Protein AF-A0A4U6C5Q3-F1 (afdb_monomer_lite)

Secondary structure (DSSP, 8-state):
-EEEE-TT-BEEEEEPSPPPHHHHHHHHHHSSEEE---EEPPPEE-B-TTT-PBPEEE-B-TTT-PBPEEE-B-TTT-PBPEEE-B-TTT-PBPB-TTSSBPEEE-EEE-EEE-EE--S-EE----TTTEEEETTEEEEPPBP---SEEEEESSS---EEEES--SSEEEEETTEEEEE-TTEEEE--SS-EEEEEEE--TTSBPEEEEEEEEPPPPP---

Radius of gyration: 33.62 Å; chains: 1; bounding box: 66×59×99 Å

Structure (mmCIF, N/CA/C/O backbone):
data_AF-A0A4U6C5Q3-F1
#
_entry.id   AF-A0A4U6C5Q3-F1
#
loop_
_atom_site.group_PDB
_atom_site.id
_atom_site.type_symbol
_atom_site.label_atom_id
_atom_site.label_alt_id
_atom_site.label_comp_id
_atom_site.label_asym_id
_atom_site.label_entity_id
_atom_site.label_seq_id
_atom_site.pdbx_PDB_ins_code
_atom_site.Cartn_x
_atom_site.Cartn_y
_atom_site.Cartn_z
_atom_site.occupancy
_atom_site.B_iso_or_equiv
_atom_site.auth_seq_id
_atom_site.auth_comp_id
_atom_site.auth_asym_id
_atom_site.auth_atom_id
_atom_site.pdbx_PDB_model_num
ATOM 1 N N . MET A 1 1 ? 11.715 -8.817 -11.636 1.00 85.62 1 MET A N 1
ATOM 2 C CA . MET A 1 1 ? 11.595 -8.273 -10.265 1.00 85.62 1 MET A CA 1
ATOM 3 C C . MET A 1 1 ? 11.195 -9.356 -9.279 1.00 85.62 1 MET A C 1
ATOM 5 O O . MET A 1 1 ? 10.494 -10.291 -9.657 1.00 85.62 1 MET A O 1
ATOM 9 N N . ILE A 1 2 ? 11.628 -9.221 -8.023 1.00 90.50 2 ILE A N 1
ATOM 10 C CA . ILE A 1 2 ? 11.489 -10.246 -6.979 1.00 90.50 2 ILE A CA 1
ATOM 11 C C . ILE A 1 2 ? 10.812 -9.644 -5.747 1.00 90.50 2 ILE A C 1
ATOM 13 O O . ILE A 1 2 ? 11.227 -8.583 -5.277 1.00 90.50 2 ILE A O 1
ATOM 17 N N . VAL A 1 3 ? 9.802 -10.331 -5.214 1.00 92.06 3 VAL A N 1
ATOM 18 C CA . VAL A 1 3 ? 9.123 -9.970 -3.960 1.00 92.06 3 VAL A CA 1
ATOM 19 C C . VAL A 1 3 ? 9.484 -11.001 -2.894 1.00 92.06 3 VAL A C 1
ATOM 21 O O . VAL A 1 3 ? 9.129 -12.169 -3.029 1.00 92.06 3 VAL A O 1
ATOM 24 N N . GLU A 1 4 ? 10.199 -10.580 -1.851 1.00 94.06 4 GLU A N 1
ATOM 25 C CA . GLU A 1 4 ? 10.505 -11.389 -0.663 1.00 94.06 4 GLU A CA 1
ATOM 26 C C . GLU A 1 4 ? 9.440 -11.156 0.410 1.00 94.06 4 GLU A C 1
ATOM 28 O O . GLU A 1 4 ? 9.067 -10.013 0.692 1.00 94.06 4 GLU A O 1
ATOM 33 N N . HIS A 1 5 ? 8.968 -12.234 1.031 1.00 94.50 5 HIS A N 1
ATOM 34 C CA . HIS A 1 5 ? 7.936 -12.181 2.060 1.00 94.50 5 HIS A CA 1
ATOM 35 C C . HIS A 1 5 ? 8.211 -13.155 3.208 1.00 94.50 5 HIS A C 1
ATOM 37 O O . HIS A 1 5 ? 8.975 -14.102 3.059 1.00 94.50 5 HIS A O 1
ATOM 43 N N . ASP A 1 6 ? 7.593 -12.947 4.366 1.00 94.88 6 ASP A N 1
ATOM 44 C CA . ASP A 1 6 ? 7.659 -13.908 5.468 1.00 94.88 6 ASP A CA 1
ATOM 45 C C . ASP A 1 6 ? 6.620 -15.040 5.337 1.00 94.88 6 ASP A C 1
ATOM 47 O O . ASP A 1 6 ? 5.912 -15.166 4.332 1.00 94.88 6 ASP A O 1
ATOM 51 N N . ALA A 1 7 ? 6.552 -15.900 6.356 1.00 93.88 7 ALA A N 1
ATOM 52 C CA . ALA A 1 7 ? 5.627 -17.031 6.396 1.00 93.88 7 ALA A CA 1
ATOM 53 C C . ALA A 1 7 ? 4.145 -16.614 6.474 1.00 93.88 7 ALA A C 1
ATOM 55 O O . ALA A 1 7 ? 3.290 -17.387 6.050 1.00 93.88 7 ALA A O 1
ATOM 56 N N . ASP A 1 8 ? 3.854 -15.406 6.965 1.00 93.25 8 ASP A N 1
ATOM 57 C CA . ASP A 1 8 ? 2.503 -14.848 7.079 1.00 93.25 8 ASP A CA 1
ATOM 58 C C . ASP A 1 8 ? 2.120 -14.010 5.843 1.00 93.25 8 ASP A C 1
ATOM 60 O O . ASP A 1 8 ? 1.052 -13.392 5.797 1.00 93.25 8 ASP A O 1
ATOM 64 N N . GLY A 1 9 ? 3.000 -13.960 4.837 1.00 93.75 9 GLY A N 1
ATOM 65 C CA . GLY A 1 9 ? 2.813 -13.203 3.605 1.00 93.75 9 GLY A CA 1
ATOM 66 C C . GLY A 1 9 ? 3.157 -11.716 3.721 1.00 93.75 9 GLY A C 1
ATOM 67 O O . GLY A 1 9 ? 2.867 -10.966 2.789 1.00 93.75 9 GLY A O 1
ATOM 68 N N . ARG A 1 10 ? 3.773 -11.245 4.816 1.00 95.12 10 ARG A N 1
ATOM 69 C CA . ARG A 1 10 ? 4.240 -9.850 4.915 1.00 95.12 10 ARG A CA 1
ATOM 70 C C . ARG A 1 10 ? 5.369 -9.632 3.936 1.00 95.12 10 ARG A C 1
ATOM 72 O O . ARG A 1 10 ? 6.358 -10.358 3.965 1.00 95.12 10 ARG A O 1
ATOM 79 N N . ILE A 1 11 ? 5.243 -8.610 3.102 1.00 94.94 11 ILE A N 1
ATOM 80 C CA . ILE A 1 11 ? 6.292 -8.259 2.152 1.00 94.94 11 ILE A CA 1
ATOM 81 C C . ILE A 1 11 ? 7.432 -7.598 2.926 1.00 94.94 11 ILE A C 1
ATOM 83 O O . ILE A 1 11 ? 7.240 -6.587 3.599 1.00 94.94 11 ILE A O 1
ATOM 87 N N . LEU A 1 12 ? 8.620 -8.187 2.835 1.00 92.88 12 LEU A N 1
ATOM 88 C CA . LEU A 1 12 ? 9.816 -7.713 3.527 1.00 92.88 12 LEU A CA 1
ATOM 89 C C . LEU A 1 12 ? 10.646 -6.803 2.626 1.00 92.88 12 LEU A C 1
ATOM 91 O O . LEU A 1 12 ? 11.188 -5.796 3.079 1.00 92.88 12 LEU A O 1
ATOM 95 N N . HIS A 1 13 ? 10.762 -7.172 1.350 1.00 89.94 13 HIS A N 1
ATOM 96 C CA . HIS A 1 13 ? 11.626 -6.488 0.402 1.00 89.94 13 HIS A CA 1
ATOM 97 C C . HIS A 1 13 ? 11.136 -6.694 -1.036 1.00 89.94 13 HIS A C 1
ATOM 99 O O . HIS A 1 13 ? 10.676 -7.775 -1.402 1.00 89.94 13 HIS A O 1
ATOM 105 N N . VAL A 1 14 ? 11.263 -5.650 -1.858 1.00 89.50 14 VAL A N 1
ATOM 106 C CA . VAL A 1 14 ? 11.003 -5.688 -3.301 1.00 89.50 14 VAL A CA 1
ATOM 107 C C . VAL A 1 14 ? 12.282 -5.300 -4.029 1.00 89.50 14 VAL A C 1
ATOM 109 O O . VAL A 1 14 ? 12.836 -4.227 -3.792 1.00 89.50 14 VAL A O 1
ATOM 112 N N . ILE A 1 15 ? 12.740 -6.170 -4.925 1.00 87.69 15 ILE A N 1
ATOM 113 C CA . ILE A 1 15 ? 13.931 -5.950 -5.745 1.00 87.69 15 ILE A CA 1
ATOM 114 C C . ILE A 1 15 ? 13.474 -5.578 -7.154 1.00 87.69 15 ILE A C 1
ATOM 116 O O . ILE A 1 15 ? 13.073 -6.450 -7.932 1.00 87.69 15 ILE A O 1
ATOM 120 N N . ASN A 1 16 ? 13.519 -4.278 -7.451 1.00 81.75 16 ASN A N 1
ATOM 121 C CA . ASN A 1 16 ? 13.126 -3.720 -8.745 1.00 81.75 16 ASN A CA 1
ATOM 122 C C . ASN A 1 16 ? 14.101 -4.118 -9.858 1.00 81.75 16 ASN A C 1
ATOM 124 O O . ASN A 1 16 ? 15.277 -4.384 -9.605 1.00 81.75 16 ASN A O 1
ATOM 128 N N . ASP A 1 17 ? 13.598 -4.139 -11.089 1.00 77.56 17 ASP A N 1
ATOM 129 C CA . ASP A 1 17 ? 14.410 -4.433 -12.264 1.00 77.56 17 ASP A CA 1
ATOM 130 C C . ASP A 1 17 ? 15.274 -3.224 -12.689 1.00 77.56 17 ASP A C 1
ATOM 132 O O . ASP A 1 17 ? 14.916 -2.075 -12.414 1.00 77.56 17 ASP A O 1
ATOM 136 N N . PRO A 1 18 ? 16.411 -3.465 -13.375 1.00 79.62 18 PRO A N 1
ATOM 137 C CA . PRO A 1 18 ? 16.941 -4.778 -13.759 1.00 79.62 18 PRO A CA 1
ATOM 138 C C . PRO A 1 18 ? 17.643 -5.508 -12.602 1.00 79.62 18 PRO A C 1
ATOM 140 O O . PRO A 1 18 ? 18.540 -4.965 -11.957 1.00 79.62 18 PRO A O 1
ATOM 143 N N . VAL A 1 19 ? 17.292 -6.781 -12.389 1.00 81.62 19 VAL A N 1
ATOM 144 C CA . VAL A 1 19 ? 17.998 -7.673 -11.452 1.00 81.62 19 VAL A CA 1
ATOM 145 C C . VAL A 1 19 ? 18.970 -8.574 -12.215 1.00 81.62 19 VAL A C 1
ATOM 147 O O . VAL A 1 19 ? 18.570 -9.285 -13.137 1.00 81.62 19 VAL A O 1
ATOM 150 N N . ALA A 1 20 ? 20.248 -8.568 -11.819 1.00 87.75 20 ALA A N 1
ATOM 151 C CA . ALA A 1 20 ? 21.256 -9.478 -12.369 1.00 87.75 20 ALA A CA 1
ATOM 152 C C . ALA A 1 20 ? 20.847 -10.949 -12.169 1.00 87.75 20 ALA A C 1
ATOM 154 O O . ALA A 1 20 ? 20.304 -11.310 -11.123 1.00 87.75 20 ALA A O 1
ATOM 155 N N . GLU A 1 21 ? 21.119 -11.800 -13.159 1.00 90.81 21 GLU A N 1
ATOM 156 C CA . GLU A 1 21 ? 20.669 -13.198 -13.177 1.00 90.81 21 GLU A CA 1
ATOM 157 C C . GLU A 1 21 ? 21.167 -13.992 -11.964 1.00 90.81 21 GLU A C 1
ATOM 159 O O . GLU A 1 21 ? 20.381 -14.685 -11.324 1.00 90.81 21 GLU A O 1
ATOM 164 N N . GLU A 1 22 ? 22.421 -13.805 -11.557 1.00 91.81 22 GLU A N 1
ATOM 165 C CA . GLU A 1 22 ? 22.997 -14.496 -10.402 1.00 91.81 22 GLU A CA 1
ATOM 166 C C . GLU A 1 22 ? 22.325 -14.078 -9.086 1.00 91.81 22 GLU A C 1
ATOM 168 O O . GLU A 1 22 ? 22.146 -14.891 -8.177 1.00 91.81 22 GLU A O 1
ATOM 173 N N . VAL A 1 23 ? 21.924 -12.806 -8.978 1.00 87.88 23 VAL A N 1
ATOM 174 C CA . VAL A 1 23 ? 21.161 -12.302 -7.827 1.00 87.88 23 VAL A CA 1
ATOM 175 C C . VAL A 1 23 ? 19.765 -12.915 -7.838 1.00 87.88 23 VAL A C 1
ATOM 177 O O . VAL A 1 23 ? 19.297 -13.393 -6.806 1.00 87.88 23 VAL A O 1
ATOM 180 N N . ARG A 1 24 ? 19.120 -12.953 -9.005 1.00 89.75 24 ARG A N 1
ATOM 181 C CA . ARG A 1 24 ? 17.787 -13.532 -9.182 1.00 89.75 24 ARG A CA 1
ATOM 182 C C . ARG A 1 24 ? 17.745 -14.999 -8.764 1.00 89.75 24 ARG A C 1
ATOM 184 O O . ARG A 1 24 ? 16.929 -15.368 -7.922 1.00 89.75 24 ARG A O 1
ATOM 191 N N . GL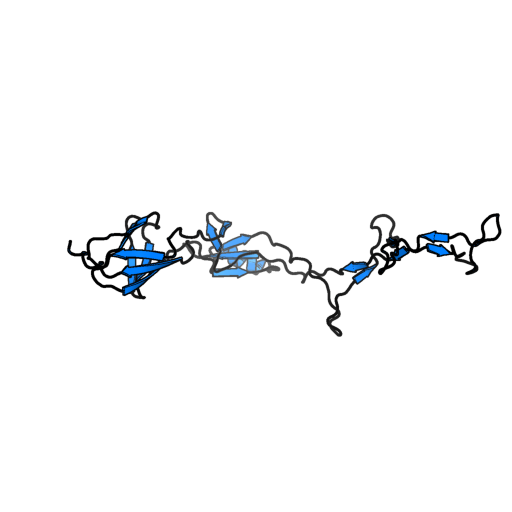U A 1 25 ? 18.668 -15.807 -9.276 1.00 91.94 25 GLU A N 1
ATOM 192 C CA . GLU A 1 25 ? 18.794 -17.222 -8.919 1.00 91.94 25 GLU A CA 1
ATOM 193 C C . GLU A 1 25 ? 19.077 -17.420 -7.426 1.00 91.94 25 GLU A C 1
ATOM 195 O O . GLU A 1 25 ? 18.474 -18.286 -6.789 1.00 91.94 25 GLU A O 1
ATOM 200 N N . PHE A 1 26 ? 19.954 -16.595 -6.843 1.00 92.44 26 PHE A N 1
ATOM 201 C CA . PHE A 1 26 ? 20.260 -16.665 -5.418 1.00 92.44 26 PHE A CA 1
ATOM 202 C C . PHE A 1 26 ? 19.017 -16.441 -4.551 1.00 92.44 26 PHE A C 1
ATOM 204 O O . PHE A 1 26 ? 18.782 -17.221 -3.626 1.00 92.44 26 PHE A O 1
ATOM 211 N N . TYR A 1 27 ? 18.217 -15.409 -4.832 1.00 92.06 27 TYR A N 1
ATOM 212 C CA . TYR A 1 27 ? 17.010 -15.132 -4.051 1.00 92.06 27 TYR A CA 1
ATOM 213 C C . TYR A 1 27 ? 15.994 -16.269 -4.187 1.00 92.06 27 TYR A C 1
ATOM 215 O O . TYR A 1 27 ? 15.595 -16.836 -3.169 1.00 92.06 27 TYR A O 1
ATOM 223 N N . LEU A 1 28 ? 15.663 -16.672 -5.416 1.00 90.88 28 LEU A N 1
ATOM 224 C CA . LEU A 1 28 ? 14.660 -17.714 -5.674 1.00 90.88 28 LEU A CA 1
ATOM 225 C C . LEU A 1 28 ? 15.027 -19.074 -5.066 1.00 90.88 28 LEU A C 1
ATOM 227 O O . LEU A 1 28 ? 14.145 -19.834 -4.675 1.00 90.88 28 LEU A O 1
ATOM 231 N N . ALA A 1 29 ? 16.320 -19.390 -4.961 1.00 92.56 29 ALA A N 1
ATOM 232 C CA . ALA A 1 29 ? 16.776 -20.650 -4.381 1.00 92.56 29 ALA A CA 1
ATOM 233 C C . ALA A 1 29 ? 16.861 -20.639 -2.844 1.00 92.56 29 ALA A C 1
ATOM 235 O O . ALA A 1 29 ? 16.838 -21.708 -2.232 1.00 92.56 29 ALA A O 1
ATOM 236 N N . ASN A 1 30 ? 17.007 -19.469 -2.211 1.00 92.19 30 ASN A N 1
ATOM 237 C CA . ASN A 1 30 ? 17.380 -19.377 -0.791 1.00 92.19 30 ASN A CA 1
ATOM 238 C C . ASN A 1 30 ? 16.391 -18.598 0.082 1.00 92.19 30 ASN A C 1
ATOM 240 O O . ASN A 1 30 ? 16.550 -18.585 1.305 1.00 92.19 30 ASN A O 1
ATOM 244 N N . ARG A 1 31 ? 15.402 -17.922 -0.508 1.00 90.81 31 ARG A N 1
ATOM 245 C CA . ARG A 1 31 ? 14.453 -17.064 0.207 1.00 90.81 31 ARG A CA 1
ATOM 246 C C . ARG A 1 31 ? 13.009 -17.383 -0.193 1.00 90.81 31 ARG A C 1
ATOM 248 O O . ARG A 1 31 ? 12.773 -17.745 -1.344 1.00 90.81 31 ARG A O 1
ATOM 255 N N . PRO A 1 32 ? 12.040 -17.209 0.722 1.00 90.44 32 PRO A N 1
ATOM 256 C CA . PRO A 1 32 ? 10.618 -17.162 0.383 1.00 90.44 32 PRO A CA 1
ATOM 257 C C . PRO A 1 32 ? 10.333 -15.927 -0.483 1.00 90.44 32 PRO A C 1
ATOM 259 O O . PRO A 1 32 ? 10.059 -14.831 0.007 1.00 90.44 32 PRO A O 1
ATOM 262 N N . CYS A 1 33 ? 10.492 -16.090 -1.790 1.00 92.75 33 CYS A N 1
ATOM 263 C CA . CYS A 1 33 ? 10.266 -15.038 -2.763 1.00 92.75 33 CYS A CA 1
ATOM 264 C C . CYS A 1 33 ? 9.736 -15.607 -4.078 1.00 92.75 33 CYS A C 1
ATOM 266 O O . CYS A 1 33 ? 9.882 -16.797 -4.364 1.00 92.75 33 CYS A O 1
ATOM 268 N N . PHE A 1 34 ? 9.118 -14.747 -4.878 1.00 90.00 34 PHE A N 1
ATOM 269 C CA . PHE A 1 34 ? 8.612 -15.097 -6.200 1.00 90.00 34 PHE A CA 1
ATOM 270 C C . PHE A 1 34 ? 8.801 -13.940 -7.179 1.00 90.00 34 PHE A C 1
ATOM 272 O O . PHE A 1 34 ? 9.031 -12.790 -6.786 1.00 90.00 34 PHE A O 1
ATOM 279 N N . GLU A 1 35 ? 8.732 -14.264 -8.468 1.00 89.81 35 GLU A N 1
ATOM 280 C CA . GLU A 1 35 ? 8.842 -13.278 -9.534 1.00 89.81 35 GLU A CA 1
ATOM 281 C C . GLU A 1 35 ? 7.494 -12.619 -9.818 1.00 89.81 35 GLU A C 1
ATOM 283 O O . GLU A 1 35 ? 6.463 -13.282 -9.945 1.00 89.81 35 GLU A O 1
ATOM 288 N N . VAL A 1 36 ? 7.530 -11.299 -9.974 1.00 85.50 36 VAL A N 1
ATOM 289 C CA . VAL A 1 36 ? 6.389 -10.497 -10.418 1.00 85.50 36 VAL A CA 1
ATOM 290 C C . VAL A 1 36 ? 6.761 -9.825 -11.729 1.00 85.50 36 VAL A C 1
ATOM 292 O O . VAL A 1 36 ? 7.888 -9.346 -11.892 1.00 85.50 36 VAL A O 1
ATOM 295 N N . ALA A 1 37 ? 5.809 -9.792 -12.662 1.00 81.81 37 ALA A N 1
ATOM 296 C CA . ALA A 1 37 ? 5.999 -9.123 -13.937 1.00 81.81 37 ALA A CA 1
ATOM 297 C C . ALA A 1 37 ? 6.284 -7.620 -13.717 1.00 81.81 37 ALA A C 1
ATOM 299 O O . ALA A 1 37 ? 5.535 -6.962 -12.985 1.00 81.81 37 ALA A O 1
ATOM 300 N N . PRO A 1 38 ? 7.345 -7.069 -14.330 1.00 76.94 38 PRO A N 1
ATOM 301 C CA . PRO A 1 38 ? 7.605 -5.637 -14.306 1.00 76.94 38 PRO A CA 1
ATOM 302 C C . PRO A 1 38 ? 6.434 -4.841 -14.897 1.00 76.94 38 PRO A C 1
ATOM 304 O O . PRO A 1 38 ? 5.846 -5.243 -15.900 1.00 76.94 38 PRO A O 1
ATOM 307 N N . THR A 1 39 ? 6.098 -3.704 -14.283 1.00 76.12 39 THR A N 1
ATOM 308 C CA . THR A 1 39 ? 5.215 -2.698 -14.887 1.00 76.12 39 THR A CA 1
ATOM 309 C C . THR A 1 39 ? 6.067 -1.506 -15.322 1.00 76.12 39 THR A C 1
ATOM 311 O O . THR A 1 39 ? 6.792 -0.967 -14.478 1.00 76.12 39 THR A O 1
ATOM 314 N N . PRO A 1 40 ? 5.984 -1.073 -16.593 1.00 72.69 40 PRO A N 1
ATOM 315 C CA . PRO A 1 40 ? 6.717 0.096 -17.048 1.00 72.69 40 PRO A CA 1
ATOM 316 C C . PRO A 1 40 ? 6.239 1.335 -16.310 1.00 72.69 40 PRO A C 1
ATOM 318 O O . PRO A 1 40 ? 5.050 1.471 -15.993 1.00 72.69 40 PRO A O 1
ATOM 321 N N . TRP A 1 41 ? 7.171 2.246 -16.036 1.00 75.00 41 TRP A N 1
ATOM 322 C CA . TRP A 1 41 ? 6.796 3.537 -15.481 1.00 75.00 41 TRP A CA 1
ATOM 323 C C . TRP A 1 41 ? 5.787 4.243 -16.375 1.00 75.00 41 TRP A C 1
ATOM 325 O O . TRP A 1 41 ? 5.897 4.159 -17.604 1.00 75.00 41 TRP A O 1
ATOM 335 N N . PRO A 1 42 ? 4.807 4.945 -15.774 1.00 75.62 42 PRO A N 1
ATOM 336 C CA . PRO A 1 42 ? 3.977 5.833 -16.555 1.00 75.62 42 PRO A CA 1
ATOM 337 C C . PRO A 1 42 ? 4.895 6.812 -17.278 1.00 75.62 42 PRO A C 1
ATOM 339 O O . PRO A 1 42 ? 5.884 7.291 -16.721 1.00 75.62 42 PRO A O 1
ATOM 342 N N . LEU A 1 43 ? 4.570 7.073 -18.537 1.00 83.38 43 LEU A N 1
ATOM 343 C CA . LEU A 1 43 ? 5.231 8.135 -19.259 1.00 83.38 43 LEU A CA 1
ATOM 344 C C . LEU A 1 43 ? 4.911 9.462 -18.564 1.00 83.38 43 LEU A C 1
ATOM 346 O O . LEU A 1 43 ? 3.743 9.757 -18.299 1.00 83.38 43 LEU A O 1
ATOM 350 N N . GLU A 1 44 ? 5.936 10.259 -18.301 1.00 87.19 44 GLU A N 1
ATOM 351 C CA . GLU A 1 44 ? 5.807 11.613 -17.774 1.00 87.19 44 GLU A CA 1
ATOM 352 C C . GLU A 1 44 ? 6.142 12.619 -18.874 1.00 87.19 44 GLU A C 1
ATOM 354 O O . GLU A 1 44 ? 6.934 12.328 -19.775 1.00 87.19 44 GLU A O 1
ATOM 359 N N . GLN A 1 45 ? 5.500 13.788 -18.828 1.00 90.75 45 GLN A N 1
ATOM 360 C CA . GLN A 1 45 ? 5.831 14.864 -19.752 1.00 90.75 45 GLN A CA 1
ATOM 361 C C . GLN A 1 45 ? 7.246 15.353 -19.447 1.00 90.75 45 GLN A C 1
ATOM 363 O O . GLN A 1 45 ? 7.550 15.714 -18.310 1.00 90.75 45 GLN A O 1
ATOM 368 N N . ASP A 1 46 ? 8.084 15.368 -20.474 1.00 91.88 46 ASP A N 1
ATOM 369 C CA . ASP A 1 46 ? 9.444 15.865 -20.374 1.00 91.88 46 ASP A CA 1
ATOM 370 C C . ASP A 1 46 ? 9.448 17.378 -20.137 1.00 91.88 46 ASP A C 1
ATOM 372 O O . ASP A 1 46 ? 8.552 18.110 -20.577 1.00 91.88 46 ASP A O 1
ATOM 376 N N . ILE A 1 47 ? 10.467 17.849 -19.430 1.00 93.12 47 ILE A N 1
ATOM 377 C CA . ILE A 1 47 ? 10.628 19.250 -19.055 1.00 93.12 47 ILE A CA 1
ATOM 378 C C . ILE A 1 47 ? 12.017 19.738 -19.445 1.00 93.12 47 ILE A C 1
ATOM 380 O O . ILE A 1 47 ? 13.017 19.037 -19.303 1.00 93.12 47 ILE A O 1
ATOM 384 N N . ASP A 1 48 ? 12.106 20.989 -19.882 1.00 90.81 48 ASP A N 1
ATOM 385 C CA . ASP A 1 48 ? 13.395 21.644 -20.046 1.00 90.81 48 ASP A CA 1
ATOM 386 C C . ASP A 1 48 ? 14.017 21.844 -18.656 1.00 90.81 48 ASP A C 1
ATOM 388 O O . ASP A 1 48 ? 13.538 22.632 -17.841 1.00 90.81 48 ASP A O 1
ATOM 392 N N . HIS A 1 49 ? 15.108 21.136 -18.363 1.00 84.81 49 HIS A N 1
ATOM 393 C CA . HIS A 1 49 ? 15.773 21.204 -17.060 1.00 84.81 49 HIS A CA 1
ATOM 394 C C . HIS A 1 49 ? 16.353 22.586 -16.710 1.00 84.81 49 HIS A C 1
ATOM 396 O O . HIS A 1 49 ? 16.658 22.833 -15.542 1.00 84.81 49 HIS A O 1
ATOM 402 N N . ALA A 1 50 ? 16.541 23.479 -17.685 1.00 90.69 50 ALA A N 1
ATOM 403 C CA . ALA A 1 50 ? 17.023 24.834 -17.451 1.00 90.69 50 ALA A CA 1
ATOM 404 C C . ALA A 1 50 ? 15.888 25.810 -17.104 1.00 90.69 50 ALA A C 1
ATOM 406 O O . ALA A 1 50 ? 16.099 26.708 -16.286 1.00 90.69 50 ALA A O 1
ATOM 407 N N . THR A 1 51 ? 14.707 25.656 -17.710 1.00 93.31 51 THR A N 1
ATOM 408 C CA . THR A 1 51 ? 13.581 26.598 -17.550 1.00 93.31 51 THR A CA 1
ATOM 409 C C . THR A 1 51 ? 12.445 26.055 -16.680 1.00 93.31 51 THR A C 1
ATOM 411 O O . THR A 1 51 ? 11.701 26.837 -16.092 1.00 93.31 51 THR A O 1
ATOM 414 N N . GLY A 1 52 ? 12.334 24.732 -16.549 1.00 90.94 52 GLY A N 1
ATOM 415 C CA . GLY A 1 52 ? 11.231 24.033 -15.890 1.00 90.94 52 GLY A CA 1
ATOM 416 C C . GLY A 1 52 ? 9.943 23.986 -16.716 1.00 90.94 52 GLY A C 1
ATOM 417 O O . GLY A 1 52 ? 8.908 23.578 -16.190 1.00 90.94 52 GLY A O 1
ATOM 418 N N . GLU A 1 53 ? 9.978 24.424 -17.976 1.00 93.38 53 GLU A N 1
ATOM 419 C CA . GLU A 1 53 ? 8.809 24.426 -18.855 1.00 93.38 53 GLU A CA 1
ATOM 420 C C . GLU A 1 53 ? 8.615 23.062 -19.538 1.00 93.38 53 GLU A C 1
ATOM 422 O O . GLU A 1 53 ? 9.600 22.372 -19.817 1.00 93.38 53 GLU A O 1
ATOM 427 N N . PRO A 1 54 ? 7.367 22.653 -19.829 1.00 92.62 54 PRO A N 1
ATOM 428 C CA . PRO A 1 54 ? 7.116 21.386 -20.498 1.00 92.62 54 PRO A CA 1
ATOM 429 C C . PRO A 1 54 ? 7.600 21.393 -21.949 1.00 92.62 54 PRO A C 1
ATOM 431 O O . PRO A 1 54 ? 7.423 22.376 -22.672 1.00 92.62 54 PRO A O 1
ATOM 434 N N . LEU A 1 55 ? 8.149 20.266 -22.392 1.00 92.81 55 LEU A N 1
ATOM 435 C CA . LEU A 1 55 ? 8.581 20.071 -23.768 1.00 92.81 55 LEU A CA 1
ATOM 436 C C . LEU A 1 55 ? 7.447 19.522 -24.635 1.00 92.81 55 LEU A C 1
ATOM 438 O O . LEU A 1 55 ? 6.647 18.670 -24.230 1.00 92.81 55 LEU A O 1
ATOM 442 N N . PHE A 1 56 ? 7.408 20.026 -25.865 1.00 93.56 56 PHE A N 1
ATOM 443 C CA . PHE A 1 56 ? 6.492 19.597 -26.909 1.00 93.56 56 PHE A CA 1
ATOM 444 C C . PHE A 1 56 ? 7.252 19.441 -28.221 1.00 93.56 56 PHE A C 1
ATOM 446 O O . PHE A 1 56 ? 8.161 20.219 -28.516 1.00 93.56 56 PHE A O 1
ATOM 453 N N . GLU A 1 57 ? 6.827 18.487 -29.036 1.00 93.19 57 GLU A N 1
ATOM 454 C CA . GLU A 1 57 ? 7.322 18.302 -30.396 1.00 93.19 57 GLU A CA 1
ATOM 455 C C . GLU A 1 57 ? 6.185 18.396 -31.412 1.00 93.19 57 GLU A C 1
ATOM 457 O O . GLU A 1 57 ? 5.006 18.278 -31.069 1.00 93.19 57 GLU A O 1
ATOM 462 N N . GLN A 1 58 ? 6.538 18.662 -32.670 1.00 94.31 58 GLN A N 1
ATOM 463 C CA . GLN A 1 58 ? 5.556 18.661 -33.748 1.00 94.31 58 GLN A CA 1
ATOM 464 C C . GLN A 1 58 ? 5.053 17.240 -33.955 1.00 94.31 58 GLN A C 1
ATOM 466 O O . GLN A 1 58 ? 5.837 16.307 -34.116 1.00 94.31 58 GLN A O 1
ATOM 471 N N . ALA A 1 59 ? 3.739 17.090 -33.965 1.00 92.31 59 ALA A N 1
ATOM 472 C CA . ALA A 1 59 ? 3.110 15.821 -34.232 1.00 92.31 59 ALA A CA 1
ATOM 473 C C . ALA A 1 59 ? 3.289 15.477 -35.714 1.00 92.31 59 ALA A C 1
ATOM 475 O O . ALA A 1 59 ? 3.049 16.310 -36.591 1.00 92.31 59 ALA A O 1
ATOM 476 N N . VAL A 1 60 ? 3.706 14.247 -35.983 1.00 93.25 60 VAL A N 1
ATOM 477 C CA . VAL A 1 60 ? 3.972 13.741 -37.329 1.00 93.25 60 VAL A CA 1
ATOM 478 C C . VAL A 1 60 ? 3.085 12.526 -37.569 1.00 93.25 60 VAL A C 1
ATOM 480 O O . VAL A 1 60 ? 2.909 11.700 -36.672 1.00 93.25 60 VAL A O 1
ATOM 483 N N . ASP A 1 61 ? 2.512 12.427 -38.765 1.00 91.19 61 ASP A N 1
ATOM 484 C CA . ASP A 1 61 ? 1.760 11.251 -39.185 1.00 91.19 61 ASP A CA 1
ATOM 485 C C . ASP A 1 61 ? 2.699 10.027 -39.219 1.00 91.19 61 ASP A C 1
ATOM 487 O O . ASP A 1 61 ? 3.745 10.064 -39.879 1.00 91.19 61 ASP A O 1
ATOM 491 N N . PRO A 1 62 ? 2.369 8.938 -38.506 1.00 85.50 62 PRO A N 1
ATOM 492 C CA . PRO A 1 62 ? 3.266 7.796 -38.371 1.00 85.50 62 PRO A CA 1
ATOM 493 C C . PRO A 1 62 ? 3.436 6.983 -39.664 1.00 85.50 62 PRO A C 1
ATOM 495 O O . PRO A 1 62 ? 4.400 6.227 -39.773 1.00 85.50 62 PRO A O 1
ATOM 498 N N . GLU A 1 63 ? 2.519 7.094 -40.626 1.00 91.94 63 GLU A N 1
ATOM 499 C CA . GLU A 1 63 ? 2.574 6.373 -41.899 1.00 91.94 63 GLU A CA 1
ATOM 500 C C . GLU A 1 63 ? 3.322 7.172 -42.971 1.00 91.94 63 GLU A C 1
ATOM 502 O O . GLU A 1 63 ? 4.106 6.595 -43.730 1.00 91.94 63 GLU A O 1
ATOM 507 N N . THR A 1 64 ? 3.094 8.487 -43.044 1.00 93.94 64 THR A N 1
ATOM 508 C CA . THR A 1 64 ? 3.651 9.339 -44.110 1.00 93.94 64 THR A CA 1
ATOM 509 C C . THR A 1 64 ? 4.898 10.115 -43.693 1.00 93.94 64 THR A C 1
ATOM 511 O O . THR A 1 64 ? 5.707 10.468 -44.552 1.00 93.94 64 THR A O 1
ATOM 514 N N . GLY A 1 65 ? 5.089 10.367 -42.396 1.00 89.81 65 GLY A N 1
ATOM 515 C CA . GLY A 1 65 ? 6.158 11.230 -41.895 1.00 89.81 65 GLY A CA 1
ATOM 516 C C . GLY A 1 65 ? 5.892 12.728 -42.090 1.00 89.81 65 GLY A C 1
ATOM 517 O O . GLY A 1 65 ? 6.803 13.534 -41.898 1.00 89.81 65 GLY A O 1
ATOM 518 N N . GLU A 1 66 ? 4.674 13.118 -42.476 1.00 92.12 66 GLU A N 1
ATOM 519 C CA . GLU A 1 66 ? 4.292 14.520 -42.664 1.00 92.12 66 GLU A CA 1
ATOM 520 C C . GLU A 1 66 ? 3.835 15.167 -41.351 1.00 92.12 66 GLU A C 1
ATOM 522 O O . GLU A 1 66 ? 3.196 14.533 -40.511 1.00 92.12 66 GLU A O 1
ATOM 527 N N . VAL A 1 67 ? 4.149 16.452 -41.166 1.00 91.69 67 VAL A N 1
ATOM 528 C CA . VAL A 1 67 ? 3.705 17.218 -39.993 1.00 91.69 67 VAL A CA 1
ATOM 529 C C . VAL A 1 67 ? 2.184 17.336 -40.007 1.00 91.69 67 VAL A C 1
ATOM 531 O O . VAL A 1 67 ? 1.583 17.693 -41.019 1.00 91.69 67 VAL A O 1
ATOM 534 N N . MET A 1 68 ? 1.560 17.066 -38.865 1.00 93.75 68 MET A N 1
ATOM 535 C CA . MET A 1 68 ? 0.126 17.234 -38.686 1.00 93.75 68 MET A CA 1
ATOM 536 C C . MET A 1 68 ? -0.197 18.684 -38.344 1.00 93.75 68 MET A C 1
ATOM 538 O O . MET A 1 68 ? 0.488 19.327 -37.544 1.00 93.75 68 MET A O 1
ATOM 542 N N . PHE A 1 69 ? -1.287 19.184 -38.916 1.00 92.38 69 PHE A N 1
ATOM 543 C CA . PHE A 1 69 ? -1.749 20.547 -38.702 1.00 92.38 69 PHE A CA 1
ATOM 544 C C . PHE A 1 69 ? -3.205 20.577 -38.245 1.00 92.38 69 PHE A C 1
ATOM 546 O O . PHE A 1 69 ? -4.016 19.741 -38.642 1.00 92.38 69 PHE A O 1
ATOM 553 N N . GLU A 1 70 ? -3.546 21.582 -37.446 1.00 92.31 70 GLU A N 1
ATOM 554 C CA . GLU A 1 70 ? -4.918 21.881 -37.044 1.00 92.31 70 GLU A CA 1
ATOM 555 C C . GLU A 1 70 ? -5.345 23.276 -37.519 1.00 92.31 70 GLU A C 1
ATOM 557 O O . GLU A 1 70 ? -4.490 24.154 -37.679 1.00 92.31 70 GLU A O 1
ATOM 562 N N . PRO A 1 71 ? -6.652 23.516 -37.732 1.00 91.75 71 PRO A N 1
ATOM 563 C CA . PRO A 1 71 ? -7.177 24.844 -38.021 1.00 91.75 71 PRO A CA 1
ATOM 564 C C . PRO A 1 71 ? -6.705 25.897 -37.017 1.00 91.75 71 PRO A C 1
ATOM 566 O O . PRO A 1 71 ? -6.842 25.727 -35.806 1.00 91.75 71 PRO A O 1
ATOM 569 N N . ALA A 1 72 ? -6.207 27.021 -37.520 1.00 92.62 72 ALA A N 1
ATOM 570 C CA . ALA A 1 72 ? -6.001 28.201 -36.702 1.00 92.62 72 ALA A CA 1
ATOM 571 C C . ALA A 1 72 ? -7.364 28.842 -36.407 1.00 92.62 72 ALA A C 1
ATOM 573 O O . ALA A 1 72 ? -8.135 29.136 -37.322 1.00 92.62 72 ALA A O 1
ATOM 574 N N . ILE A 1 73 ? -7.652 29.043 -35.123 1.00 93.06 73 ILE A N 1
ATOM 575 C CA . ILE A 1 73 ? -8.905 29.613 -34.630 1.00 93.06 73 ILE A CA 1
ATOM 576 C C . ILE A 1 73 ? -8.604 30.944 -33.941 1.00 93.06 73 ILE A C 1
ATOM 578 O O . ILE A 1 73 ? -7.638 31.045 -33.180 1.00 93.06 73 ILE A O 1
ATOM 582 N N . ASP A 1 74 ? -9.424 31.955 -34.207 1.00 90.00 74 ASP A N 1
ATOM 583 C CA . ASP A 1 74 ? -9.373 33.239 -33.517 1.00 90.00 74 ASP A CA 1
ATOM 584 C C . ASP A 1 74 ? -9.752 33.045 -32.035 1.00 90.00 74 ASP A C 1
ATOM 586 O O . ASP A 1 74 ? -10.823 32.508 -31.737 1.00 90.00 74 ASP A O 1
ATOM 590 N N . PRO A 1 75 ? -8.891 33.448 -31.084 1.00 86.88 75 PRO A N 1
ATOM 591 C CA . PRO A 1 75 ? -9.128 33.197 -29.666 1.00 86.88 75 PRO A CA 1
ATOM 592 C C . PRO A 1 75 ? -10.272 34.031 -29.068 1.00 86.88 75 PRO A C 1
ATOM 594 O O . PRO A 1 75 ? -10.803 33.651 -28.025 1.00 86.88 75 PRO A O 1
ATOM 597 N N . GLU A 1 76 ? -10.645 35.157 -29.678 1.00 93.06 76 GLU A N 1
ATOM 598 C CA . GLU A 1 76 ? -11.726 36.026 -29.205 1.00 93.06 76 GLU A CA 1
ATOM 599 C C . GLU A 1 76 ? -13.085 35.591 -29.761 1.00 93.06 76 GLU A C 1
ATOM 601 O O . GLU A 1 76 ? -14.089 35.634 -29.047 1.00 93.06 76 GLU A O 1
ATOM 606 N N . THR A 1 77 ? -13.127 35.168 -31.027 1.00 93.50 77 THR A N 1
ATOM 607 C CA . THR A 1 77 ? -14.386 34.868 -31.730 1.00 93.50 77 THR A CA 1
ATOM 608 C C . THR A 1 77 ? -14.676 33.375 -31.876 1.00 93.50 77 THR A C 1
ATOM 610 O O . THR A 1 77 ? -15.838 32.992 -32.009 1.00 93.50 77 THR A O 1
ATOM 613 N N . GLY A 1 78 ? -13.654 32.517 -31.822 1.00 89.56 78 GLY A N 1
ATOM 614 C CA . GLY A 1 78 ? -13.781 31.079 -32.066 1.00 89.56 78 GLY A CA 1
ATOM 615 C C . GLY A 1 78 ? -13.940 30.705 -33.545 1.00 89.56 78 GLY A C 1
ATOM 616 O O . GLY A 1 78 ? -14.219 29.545 -33.850 1.00 89.56 78 GLY A O 1
ATOM 617 N N . GLU A 1 79 ? -13.777 31.657 -34.466 1.00 92.69 79 GLU A N 1
ATOM 618 C CA . GLU A 1 79 ? -13.900 31.423 -35.906 1.00 92.69 79 GLU A CA 1
ATOM 619 C C . GLU A 1 79 ? -12.575 30.976 -36.537 1.00 92.69 79 GLU A C 1
ATOM 621 O O . GLU A 1 79 ? -11.485 31.300 -36.062 1.00 92.69 79 GLU A O 1
ATOM 626 N N . GLN A 1 80 ? -12.664 30.215 -37.631 1.00 91.94 80 GLN A N 1
ATOM 627 C CA . GLN A 1 80 ? -11.491 29.776 -38.382 1.00 91.94 80 GLN A CA 1
ATOM 628 C C . GLN A 1 80 ? -10.830 30.952 -39.098 1.00 91.94 80 GLN A C 1
ATOM 630 O O . GLN A 1 80 ? -11.481 31.725 -39.800 1.00 91.94 80 GLN A O 1
ATOM 635 N N . ILE A 1 81 ? -9.513 31.042 -38.959 1.00 93.62 81 ILE A N 1
ATOM 636 C CA . ILE A 1 81 ? -8.698 32.050 -39.622 1.00 93.62 81 ILE A CA 1
ATOM 637 C C . ILE A 1 81 ? -8.391 31.573 -41.042 1.00 93.62 81 ILE A C 1
ATOM 639 O O . ILE A 1 81 ? -8.104 30.397 -41.264 1.00 93.62 81 ILE A O 1
ATOM 643 N N . PHE A 1 82 ? -8.413 32.496 -42.002 1.00 92.69 82 PHE A N 1
ATOM 644 C CA . PHE A 1 82 ? -8.010 32.248 -43.383 1.00 92.69 82 PHE A CA 1
ATOM 645 C C . PHE A 1 82 ? -6.768 33.068 -43.729 1.00 92.69 82 PHE A C 1
ATOM 647 O O . PHE A 1 82 ? -6.642 34.225 -43.324 1.00 92.69 82 PHE A O 1
ATOM 654 N N . ALA A 1 83 ? -5.865 32.473 -44.500 1.00 90.56 83 ALA A N 1
ATOM 655 C CA . ALA A 1 83 ? -4.648 33.095 -45.000 1.00 90.56 83 ALA A CA 1
ATOM 656 C C . ALA A 1 83 ? -4.573 32.955 -46.529 1.00 90.56 83 ALA A C 1
ATOM 658 O O . ALA A 1 83 ? -5.138 32.006 -47.076 1.00 90.56 83 ALA A O 1
ATOM 659 N N . PRO A 1 84 ? -3.910 33.888 -47.235 1.00 90.06 84 PRO A N 1
ATOM 660 C CA . PRO A 1 84 ? -3.713 33.752 -48.672 1.00 90.06 84 PRO A CA 1
ATOM 661 C C . PRO A 1 84 ? -2.918 32.478 -48.984 1.00 90.06 84 PRO A C 1
ATOM 663 O O . PRO A 1 84 ? -1.941 32.180 -48.299 1.00 90.06 84 PRO A O 1
ATOM 666 N N . ASP A 1 85 ? -3.324 31.748 -50.022 1.00 92.56 85 ASP A N 1
ATOM 667 C CA . ASP A 1 85 ? -2.540 30.657 -50.596 1.00 92.56 85 ASP A CA 1
ATOM 668 C C . ASP A 1 85 ? -1.284 31.255 -51.223 1.00 92.56 85 ASP A C 1
ATOM 670 O O . ASP A 1 85 ? -1.367 32.036 -52.174 1.00 92.56 85 ASP A O 1
ATOM 674 N N . ILE A 1 86 ? -0.123 30.932 -50.667 1.00 91.19 86 ILE A N 1
ATOM 675 C CA . ILE A 1 86 ? 1.158 31.458 -51.127 1.00 91.19 86 ILE A CA 1
ATOM 676 C C . ILE A 1 86 ? 1.821 30.418 -52.018 1.00 91.19 86 ILE A C 1
ATOM 678 O O . ILE A 1 86 ? 1.924 29.243 -51.667 1.00 91.19 86 ILE A O 1
ATOM 682 N N . ASP A 1 87 ? 2.318 30.852 -53.171 1.00 88.56 87 ASP A N 1
ATOM 683 C CA . ASP A 1 87 ? 3.175 30.001 -53.975 1.00 88.56 87 ASP A CA 1
ATOM 684 C C . ASP A 1 87 ? 4.527 29.798 -53.281 1.00 88.56 87 ASP A C 1
ATOM 686 O O . ASP A 1 87 ? 5.270 30.749 -53.047 1.00 88.56 87 ASP A O 1
ATOM 690 N N . GLU A 1 88 ? 4.862 28.551 -52.954 1.00 83.56 88 GLU A N 1
ATOM 691 C CA . GLU A 1 88 ? 6.081 28.226 -52.202 1.00 83.56 88 GLU A CA 1
ATOM 692 C C . GLU A 1 88 ? 7.382 28.575 -52.945 1.00 83.56 88 GLU A C 1
ATOM 694 O O . GLU A 1 88 ? 8.427 28.726 -52.313 1.00 83.56 88 GLU A O 1
ATOM 699 N N . VAL A 1 89 ? 7.347 28.712 -54.277 1.00 88.94 89 VAL A N 1
ATOM 700 C CA . VAL A 1 89 ? 8.532 29.021 -55.089 1.00 88.94 89 VAL A CA 1
ATOM 701 C C . VAL A 1 89 ? 8.730 30.527 -55.221 1.00 88.94 89 VAL A C 1
ATOM 703 O O . VAL A 1 89 ? 9.864 31.003 -55.145 1.00 88.94 89 VAL A O 1
ATOM 706 N N . THR A 1 90 ? 7.654 31.283 -55.446 1.00 92.06 90 THR A N 1
ATOM 707 C CA . THR A 1 90 ? 7.745 32.736 -55.675 1.00 92.06 90 THR A CA 1
ATOM 708 C C . THR A 1 90 ? 7.508 33.569 -54.418 1.00 92.06 90 THR A C 1
ATOM 710 O O . THR A 1 90 ? 7.971 34.706 -54.353 1.00 92.06 90 THR A O 1
ATOM 713 N N . GLY A 1 91 ? 6.817 33.020 -53.417 1.00 88.44 91 GLY A N 1
ATOM 714 C CA . GLY A 1 91 ? 6.381 33.733 -52.217 1.00 88.44 91 GLY A CA 1
ATOM 715 C C . GLY A 1 91 ? 5.211 34.696 -52.451 1.00 88.44 91 GLY A C 1
ATOM 716 O O . GLY A 1 91 ? 4.873 35.464 -51.552 1.00 88.44 91 GLY A O 1
ATOM 717 N N . GLU A 1 92 ? 4.600 34.685 -53.639 1.00 92.31 92 GLU A N 1
ATOM 718 C CA . GLU A 1 92 ? 3.471 35.555 -53.980 1.00 92.31 92 GLU A CA 1
ATOM 719 C C . GLU A 1 92 ? 2.123 34.843 -53.773 1.00 92.31 92 GLU A C 1
ATOM 721 O O . GLU A 1 92 ? 2.044 33.622 -53.942 1.00 92.31 92 GLU A O 1
ATOM 726 N N . PRO A 1 93 ? 1.043 35.575 -53.434 1.00 91.81 93 PRO A N 1
ATOM 727 C CA . PRO A 1 93 ? -0.289 34.993 -53.353 1.00 91.81 93 PRO A CA 1
ATOM 728 C C . PRO A 1 93 ? -0.742 34.446 -54.704 1.00 91.81 93 PRO A C 1
ATOM 730 O O . PRO A 1 93 ? -0.668 35.137 -55.724 1.00 91.81 93 PRO A O 1
ATOM 733 N N . ARG A 1 94 ? -1.282 33.230 -54.707 1.00 92.81 94 ARG A N 1
ATOM 734 C CA . ARG A 1 94 ? -1.984 32.703 -55.873 1.00 92.81 94 ARG A CA 1
ATOM 735 C C . ARG A 1 94 ? -3.296 33.451 -56.048 1.00 92.81 94 ARG A C 1
ATOM 737 O O . ARG A 1 94 ? -4.069 33.608 -55.103 1.00 92.81 94 ARG A O 1
ATOM 744 N N . LEU A 1 95 ? -3.530 33.917 -57.271 1.00 93.94 95 LEU A N 1
ATOM 745 C CA . LEU A 1 95 ? -4.722 34.678 -57.628 1.00 93.94 95 LEU A CA 1
ATOM 746 C C . LEU A 1 95 ? -5.758 33.769 -58.294 1.00 93.94 95 LEU A C 1
ATOM 748 O O . LEU A 1 95 ? -5.408 32.895 -59.091 1.00 93.94 95 LEU A O 1
ATOM 752 N N . GLY A 1 96 ? -7.029 33.992 -57.969 1.00 91.12 96 GLY A N 1
ATOM 753 C CA . GLY A 1 96 ? -8.169 33.379 -58.639 1.00 91.12 96 GLY A CA 1
ATOM 754 C C . GLY A 1 96 ? -8.411 33.957 -60.037 1.00 91.12 96 GLY A C 1
ATOM 755 O O . GLY A 1 96 ? -7.706 34.852 -60.506 1.00 91.12 96 GLY A O 1
ATOM 756 N N . GLU A 1 97 ? -9.446 33.458 -60.719 1.00 92.12 97 GLU A N 1
ATOM 757 C CA . GLU A 1 97 ? -9.832 33.939 -62.059 1.00 92.12 97 GLU A CA 1
ATOM 758 C C . GLU A 1 97 ? -10.276 35.415 -62.075 1.00 92.12 97 GLU A C 1
ATOM 760 O O . GLU A 1 97 ? -10.239 36.065 -63.120 1.00 92.12 97 GLU A O 1
ATOM 765 N N . ASP A 1 98 ? -10.681 35.950 -60.924 1.00 93.19 98 ASP A N 1
ATOM 766 C CA . ASP A 1 98 ? -11.056 37.348 -60.701 1.00 93.19 98 ASP A CA 1
ATOM 767 C C . ASP A 1 98 ? -9.866 38.259 -60.353 1.00 93.19 98 ASP A C 1
ATOM 769 O O . ASP A 1 98 ? -10.027 39.478 -60.285 1.00 93.19 98 ASP A O 1
ATOM 773 N N . GLY A 1 99 ? -8.667 37.690 -60.199 1.00 91.56 99 GLY A N 1
ATOM 774 C CA . GLY A 1 99 ? -7.454 38.414 -59.834 1.00 91.56 99 GLY A CA 1
ATOM 775 C C . GLY A 1 99 ? -7.303 38.688 -58.336 1.00 91.56 99 GLY A C 1
ATOM 776 O O . GLY A 1 99 ? -6.339 39.354 -57.961 1.00 91.56 99 GLY A O 1
ATOM 777 N N . GLU A 1 100 ? -8.201 38.180 -57.487 1.00 93.00 100 GLU A N 1
ATOM 778 C CA . GLU A 1 100 ? -8.094 38.294 -56.029 1.00 93.00 100 GLU A CA 1
ATOM 779 C C . GLU A 1 100 ? -7.310 37.108 -55.435 1.00 93.00 100 GLU A C 1
ATOM 781 O O . GLU A 1 100 ? -7.318 36.013 -56.008 1.00 93.00 100 GLU A O 1
ATOM 786 N N . PRO A 1 101 ? -6.619 37.277 -54.291 1.00 92.44 101 PRO A N 1
ATOM 787 C CA . PRO A 1 101 ? -5.926 36.179 -53.626 1.00 92.44 101 PRO A CA 1
ATOM 788 C C . PRO A 1 101 ? -6.874 35.049 -53.222 1.00 92.44 101 PRO A C 1
ATOM 790 O O . PRO A 1 101 ? -7.918 35.274 -52.606 1.00 92.44 101 PRO A O 1
ATOM 793 N N . ILE A 1 102 ? -6.473 33.813 -53.506 1.00 93.50 102 ILE A N 1
ATOM 794 C CA . ILE A 1 102 ? -7.167 32.628 -53.006 1.00 93.50 102 ILE A CA 1
ATOM 795 C C . ILE A 1 102 ? -6.913 32.540 -51.501 1.00 93.50 102 ILE A C 1
ATOM 797 O O . ILE A 1 102 ? -5.765 32.513 -51.073 1.00 93.50 102 ILE A O 1
ATOM 801 N N . MET A 1 103 ? -7.973 32.487 -50.696 1.00 92.56 103 MET A N 1
ATOM 802 C CA . MET A 1 103 ? -7.875 32.366 -49.240 1.00 92.56 103 MET A CA 1
ATOM 803 C C . MET A 1 103 ? -8.123 30.918 -48.818 1.00 92.56 103 MET A C 1
ATOM 805 O O . MET A 1 103 ? -9.171 30.347 -49.124 1.00 92.56 103 MET A O 1
ATOM 809 N N . LEU A 1 104 ? -7.175 30.333 -48.090 1.00 90.69 104 LEU A N 1
ATOM 810 C CA . LEU A 1 104 ? -7.263 28.984 -47.539 1.00 90.69 104 LEU A CA 1
ATOM 811 C C . LEU A 1 104 ? -7.361 29.024 -46.014 1.00 90.69 104 LEU A C 1
ATOM 813 O O . LEU A 1 104 ? -6.916 29.995 -45.397 1.00 90.69 104 LEU A O 1
ATOM 817 N N . PRO A 1 105 ? -7.926 27.980 -45.386 1.00 91.44 105 PRO A N 1
ATOM 818 C CA . PRO A 1 105 ? -7.846 27.820 -43.947 1.00 91.44 105 PRO A CA 1
ATOM 819 C C . PRO A 1 105 ? -6.403 27.926 -43.462 1.00 91.44 105 PRO A C 1
ATOM 821 O O . PRO A 1 105 ? -5.540 27.155 -43.881 1.00 91.44 105 PRO A O 1
ATOM 824 N N . ALA A 1 106 ? -6.145 28.871 -42.565 1.00 92.31 106 ALA A N 1
ATOM 825 C CA . ALA A 1 106 ? -4.883 28.914 -41.861 1.00 92.31 106 ALA A CA 1
ATOM 826 C C . ALA A 1 106 ? -4.809 27.695 -40.940 1.00 92.31 106 ALA A C 1
ATOM 828 O O . ALA A 1 106 ? -5.792 27.315 -40.296 1.00 92.31 106 ALA A O 1
ATOM 829 N N . VAL A 1 107 ? -3.632 27.085 -40.879 1.00 91.94 107 VAL A N 1
ATOM 830 C CA . VAL A 1 107 ? -3.371 25.931 -40.027 1.00 91.94 107 VAL A CA 1
ATOM 831 C C . VAL A 1 107 ? -2.089 26.148 -39.235 1.00 91.94 107 VAL A C 1
ATOM 833 O O . VAL A 1 107 ? -1.210 26.905 -39.650 1.00 91.94 107 VAL A O 1
ATOM 836 N N . ARG A 1 108 ? -1.980 25.501 -38.078 1.00 90.19 108 ARG A N 1
ATOM 837 C CA . ARG A 1 108 ? -0.777 25.512 -37.238 1.00 90.19 108 ARG A CA 1
ATOM 838 C C . ARG A 1 108 ? -0.327 24.083 -36.941 1.00 90.19 108 ARG A C 1
ATOM 840 O O . ARG A 1 108 ? -1.183 23.198 -36.919 1.00 90.19 108 ARG A O 1
ATOM 847 N N . PRO A 1 109 ? 0.980 23.843 -36.729 1.00 91.44 109 PRO A N 1
ATOM 848 C CA . PRO A 1 109 ? 1.462 22.521 -36.357 1.00 91.44 109 PRO A CA 1
ATOM 849 C C . PRO A 1 109 ? 0.764 22.043 -35.087 1.00 91.44 109 PRO A C 1
ATOM 851 O O . PRO A 1 109 ? 0.635 22.801 -34.121 1.00 91.44 109 PRO A O 1
ATOM 854 N N . VAL A 1 110 ? 0.333 20.787 -35.087 1.00 93.38 110 VAL A N 1
ATOM 855 C CA . VAL A 1 110 ? -0.125 20.123 -33.870 1.00 93.38 110 VAL A CA 1
ATOM 856 C C . VAL A 1 110 ? 1.103 19.852 -33.012 1.00 93.38 110 VAL A C 1
ATOM 858 O O . VAL A 1 110 ? 2.092 19.307 -33.497 1.00 93.38 110 VAL A O 1
ATOM 861 N N . MET A 1 111 ? 1.044 20.234 -31.741 1.00 92.44 111 MET A N 1
ATOM 862 C CA . MET A 1 111 ? 2.115 19.987 -30.780 1.00 92.44 111 MET A CA 1
ATOM 863 C C . MET A 1 111 ? 1.694 18.861 -29.839 1.00 92.44 111 MET A C 1
ATOM 865 O O . MET A 1 111 ? 0.612 18.921 -29.252 1.00 92.44 111 MET A O 1
ATOM 869 N N . VAL A 1 112 ? 2.540 17.845 -29.680 1.00 91.19 112 VAL A N 1
ATOM 870 C CA . VAL A 1 112 ? 2.329 16.739 -28.736 1.00 91.19 112 VAL A CA 1
ATOM 871 C C . VAL A 1 112 ? 3.337 16.823 -27.592 1.00 91.19 112 VAL A C 1
ATOM 873 O O . VAL A 1 112 ? 4.482 17.218 -27.824 1.00 91.19 112 VAL A O 1
ATOM 876 N N . PRO A 1 113 ? 2.937 16.494 -26.351 1.00 91.75 113 PRO A N 1
ATOM 877 C CA . PRO A 1 113 ? 3.877 16.386 -25.245 1.00 91.75 113 PRO A CA 1
ATOM 878 C C . PRO A 1 113 ? 4.987 15.394 -25.583 1.00 91.75 113 PRO A C 1
ATOM 880 O O . PRO A 1 113 ? 4.702 14.277 -26.020 1.00 91.75 113 PRO A O 1
ATOM 883 N N . VAL A 1 114 ? 6.237 15.785 -25.341 1.00 91.62 114 VAL A N 1
ATOM 884 C CA . VAL A 1 114 ? 7.338 14.820 -25.344 1.00 91.62 114 VAL A CA 1
ATOM 885 C C . VAL A 1 114 ? 7.198 13.990 -24.078 1.00 91.62 114 VAL A C 1
ATOM 887 O O . VAL A 1 114 ? 7.120 14.536 -22.980 1.00 91.62 114 VAL A O 1
ATOM 890 N N . MET A 1 115 ? 7.113 12.676 -24.234 1.00 88.81 115 MET A N 1
ATOM 891 C CA . MET A 1 115 ? 6.846 11.750 -23.142 1.00 88.81 115 MET A CA 1
ATOM 892 C C . MET A 1 115 ? 8.085 10.893 -22.879 1.00 88.81 115 MET A C 1
ATOM 894 O O . MET A 1 115 ? 8.552 10.193 -23.777 1.00 88.81 115 MET A O 1
ATOM 898 N N . ILE A 1 116 ? 8.594 10.907 -21.649 1.00 82.81 116 ILE A N 1
ATOM 899 C CA . ILE A 1 116 ? 9.742 10.095 -21.233 1.00 82.81 116 ILE A CA 1
ATOM 900 C C . ILE A 1 116 ? 9.327 9.071 -20.179 1.00 82.81 116 ILE A C 1
ATOM 902 O O . ILE A 1 116 ? 8.478 9.321 -19.327 1.00 82.81 116 ILE A O 1
ATOM 906 N N . SER A 1 117 ? 9.942 7.890 -20.236 1.00 76.50 117 SER A N 1
ATOM 907 C CA . SER A 1 117 ? 9.968 6.969 -19.099 1.00 76.50 117 SER A CA 1
ATOM 908 C C . SER A 1 117 ? 11.357 7.036 -18.486 1.00 76.50 117 SER A C 1
ATOM 910 O O . SER A 1 117 ? 12.345 7.118 -19.218 1.00 76.50 117 SER A O 1
ATOM 912 N N . ASN A 1 118 ? 11.465 6.909 -17.167 1.00 69.75 118 ASN A N 1
ATOM 913 C CA . ASN A 1 118 ? 12.772 6.834 -16.510 1.00 69.75 118 ASN A CA 1
ATOM 914 C C . ASN A 1 118 ? 13.527 5.516 -16.806 1.00 69.75 118 ASN A C 1
ATOM 916 O O . ASN A 1 118 ? 14.567 5.266 -16.207 1.00 69.75 118 ASN A O 1
ATOM 920 N N . GLY A 1 119 ? 13.030 4.667 -17.718 1.00 64.56 119 GLY A N 1
ATOM 921 C CA . GLY A 1 119 ? 13.701 3.437 -18.154 1.00 64.56 119 GLY A CA 1
ATOM 922 C C . GLY A 1 119 ? 13.733 2.328 -17.103 1.00 64.56 119 GLY A C 1
ATOM 923 O O . GLY A 1 119 ? 14.478 1.364 -17.250 1.00 64.56 119 GLY A O 1
ATOM 924 N N . PHE A 1 120 ? 12.944 2.468 -16.043 1.00 63.06 120 PHE A N 1
ATOM 925 C CA . PHE A 1 120 ? 12.839 1.496 -14.970 1.00 63.06 120 PHE A CA 1
ATOM 926 C C . PHE A 1 120 ? 11.453 0.854 -14.988 1.00 63.06 120 PHE A C 1
ATOM 928 O O . PHE A 1 120 ? 10.449 1.544 -15.181 1.00 63.06 120 PHE A O 1
ATOM 935 N N . ASP A 1 121 ? 11.402 -0.444 -14.707 1.00 69.12 121 ASP A N 1
ATOM 936 C CA . ASP A 1 121 ? 10.159 -1.156 -14.445 1.00 69.12 121 ASP A CA 1
ATOM 937 C C . ASP A 1 121 ? 10.033 -1.467 -12.952 1.00 69.12 121 ASP A C 1
ATOM 939 O O . ASP A 1 121 ? 11.014 -1.795 -12.279 1.00 69.12 121 ASP A O 1
ATOM 943 N N . PHE A 1 122 ? 8.819 -1.372 -12.416 1.00 69.75 122 PHE A N 1
ATOM 944 C CA . PHE A 1 122 ? 8.560 -1.586 -10.993 1.00 69.75 122 PHE A CA 1
ATOM 945 C C . PHE A 1 122 ? 7.327 -2.450 -10.788 1.00 69.75 122 PHE A C 1
ATOM 947 O O . PHE A 1 122 ? 6.443 -2.534 -11.641 1.00 69.75 122 PHE A O 1
ATOM 954 N N . ALA A 1 123 ? 7.233 -3.073 -9.620 1.00 67.69 123 ALA A N 1
ATOM 955 C CA . ALA A 1 123 ? 5.971 -3.618 -9.159 1.00 67.69 123 ALA A CA 1
ATOM 956 C C . ALA A 1 123 ? 5.261 -2.467 -8.507 1.00 67.69 123 ALA A C 1
ATOM 958 O O . ALA A 1 123 ? 5.806 -1.792 -7.631 1.00 67.69 123 ALA A O 1
ATOM 959 N N . LYS A 1 124 ? 3.997 -2.316 -8.864 1.00 76.56 124 LYS A N 1
ATOM 960 C CA . LYS A 1 124 ? 3.063 -1.601 -8.019 1.00 76.56 124 LYS A CA 1
ATOM 961 C C . LYS A 1 124 ? 2.771 -2.463 -6.782 1.00 76.56 124 LYS A C 1
ATOM 963 O O . LYS A 1 124 ? 1.720 -3.082 -6.703 1.00 76.56 124 LYS A O 1
ATOM 968 N N . VAL A 1 125 ? 3.754 -2.550 -5.887 1.00 85.81 125 VAL A N 1
ATOM 969 C CA . VAL A 1 125 ? 3.697 -3.222 -4.585 1.00 85.81 125 VAL A CA 1
ATOM 970 C C . VAL A 1 125 ? 3.903 -2.167 -3.510 1.00 85.81 125 VAL A C 1
ATOM 972 O O . VAL A 1 125 ? 4.907 -1.456 -3.502 1.00 85.81 125 VAL A O 1
ATOM 975 N N . ASP A 1 126 ? 2.960 -2.084 -2.587 1.00 89.12 126 ASP A N 1
ATOM 976 C CA . ASP A 1 126 ? 3.010 -1.243 -1.403 1.00 89.12 126 ASP A CA 1
ATOM 977 C C . ASP A 1 126 ? 3.277 -2.130 -0.179 1.00 89.12 126 ASP A C 1
ATOM 979 O O . ASP A 1 126 ? 2.427 -2.914 0.233 1.00 89.12 126 ASP A O 1
ATOM 983 N N . LEU A 1 127 ? 4.459 -1.993 0.433 1.00 91.31 127 LEU A N 1
ATOM 984 C CA . LEU A 1 127 ? 4.872 -2.787 1.603 1.00 91.31 127 LEU A CA 1
ATOM 985 C C . LEU A 1 127 ? 3.895 -2.690 2.786 1.00 91.31 127 LEU A C 1
ATOM 987 O O . LEU A 1 127 ? 3.878 -3.563 3.651 1.00 91.31 127 LEU A O 1
ATOM 991 N N . LEU A 1 128 ? 3.119 -1.606 2.863 1.00 90.81 128 LEU A N 1
ATOM 992 C CA . LEU A 1 128 ? 2.176 -1.365 3.947 1.00 90.81 128 LEU A CA 1
ATOM 993 C C . LEU A 1 128 ? 0.755 -1.779 3.584 1.00 90.81 128 LEU A C 1
ATOM 995 O O . LEU A 1 128 ? -0.028 -2.049 4.493 1.00 90.81 128 LEU A O 1
ATOM 999 N N . ARG A 1 129 ? 0.399 -1.805 2.299 1.00 94.12 129 ARG A N 1
ATOM 1000 C CA . ARG A 1 129 ? -0.975 -2.069 1.845 1.00 94.12 129 ARG A CA 1
ATOM 1001 C C . ARG A 1 129 ? -1.153 -3.397 1.139 1.00 94.12 129 ARG A C 1
ATOM 1003 O O . ARG A 1 129 ? -2.295 -3.814 0.999 1.00 94.12 129 ARG A O 1
ATOM 1010 N N . ASP A 1 130 ? -0.076 -4.064 0.760 1.00 95.62 130 ASP A N 1
ATOM 1011 C CA . ASP A 1 130 ? -0.114 -5.345 0.075 1.00 95.62 130 ASP A CA 1
ATOM 1012 C C . ASP A 1 130 ? 0.504 -6.452 0.931 1.00 95.62 130 ASP A C 1
ATOM 1014 O O . ASP A 1 130 ? 1.288 -6.225 1.855 1.00 95.62 130 ASP A O 1
ATOM 1018 N N . TYR A 1 131 ? 0.118 -7.681 0.620 1.00 95.94 131 TYR A N 1
ATOM 1019 C CA . TYR A 1 131 ? 0.672 -8.901 1.180 1.00 95.94 131 TYR A CA 1
ATOM 1020 C C . TYR A 1 131 ? 0.688 -10.004 0.124 1.00 95.94 131 TYR A C 1
ATOM 1022 O O . TYR A 1 131 ? 0.120 -9.863 -0.957 1.00 95.94 131 TYR A O 1
ATOM 1030 N N . VAL A 1 132 ? 1.361 -11.105 0.425 1.00 94.81 132 VAL A N 1
ATOM 1031 C CA . VAL A 1 132 ? 1.435 -12.269 -0.452 1.00 94.81 132 VAL A CA 1
ATOM 1032 C C . VAL A 1 132 ? 0.394 -13.288 -0.017 1.00 94.81 132 VAL A C 1
ATOM 1034 O O . VAL A 1 132 ? 0.454 -13.807 1.096 1.00 94.81 132 VAL A O 1
ATOM 1037 N N . LEU A 1 133 ? -0.533 -13.602 -0.920 1.00 94.56 133 LEU A N 1
ATOM 1038 C CA . LEU A 1 133 ? -1.503 -14.683 -0.775 1.00 94.56 133 LEU A CA 1
ATOM 1039 C C . LEU A 1 133 ? -1.385 -15.599 -1.992 1.00 94.56 133 LEU A C 1
ATOM 1041 O O . LEU A 1 133 ? -1.430 -15.123 -3.123 1.00 94.56 133 LEU A O 1
ATOM 1045 N N . ASP A 1 134 ? -1.202 -16.901 -1.765 1.00 91.69 134 ASP A N 1
ATOM 1046 C CA . ASP A 1 134 ? -1.116 -17.922 -2.821 1.00 91.69 134 ASP A CA 1
ATOM 1047 C C . ASP A 1 134 ? -0.115 -17.588 -3.950 1.00 91.69 134 ASP A C 1
ATOM 1049 O O . ASP A 1 134 ? -0.344 -17.873 -5.125 1.00 91.69 134 ASP A O 1
ATOM 1053 N N . GLY A 1 135 ? 1.021 -16.975 -3.589 1.00 89.12 135 GLY A N 1
ATOM 1054 C CA . GLY A 1 135 ? 2.077 -16.598 -4.537 1.00 89.12 135 GLY A CA 1
ATOM 1055 C C . GLY A 1 135 ? 1.756 -15.369 -5.393 1.00 89.12 135 GLY A C 1
ATOM 1056 O O . GLY A 1 135 ? 2.396 -15.160 -6.420 1.00 89.12 135 GLY A O 1
ATOM 1057 N N . ALA A 1 136 ? 0.773 -14.561 -4.991 1.00 91.25 136 ALA A N 1
ATOM 1058 C CA . ALA A 1 136 ? 0.405 -13.318 -5.653 1.00 91.25 136 ALA A CA 1
ATOM 1059 C C . ALA A 1 136 ? 0.380 -12.143 -4.670 1.00 91.25 136 ALA A C 1
ATOM 1061 O O . ALA A 1 136 ? -0.073 -12.258 -3.529 1.00 91.25 136 ALA A O 1
ATOM 1062 N N . VAL A 1 137 ? 0.827 -10.980 -5.150 1.00 92.88 137 VAL A N 1
ATOM 1063 C CA . VAL A 1 137 ? 0.654 -9.703 -4.450 1.00 92.88 137 VAL A CA 1
ATOM 1064 C C . VAL A 1 137 ? -0.837 -9.381 -4.410 1.00 92.88 137 VAL A C 1
ATOM 1066 O O . VAL A 1 137 ? -1.492 -9.293 -5.448 1.00 92.88 137 VAL A O 1
ATOM 1069 N N . THR A 1 138 ? -1.365 -9.210 -3.207 1.00 94.44 138 THR A N 1
ATOM 1070 C CA . THR A 1 138 ? -2.779 -8.983 -2.924 1.00 94.44 138 THR A CA 1
ATOM 1071 C C . THR A 1 138 ? -2.913 -7.797 -1.979 1.00 94.44 138 THR A C 1
ATOM 1073 O O . THR A 1 138 ? -2.151 -7.681 -1.025 1.00 94.44 138 THR A O 1
ATOM 1076 N N . ALA A 1 139 ? -3.899 -6.930 -2.202 1.00 95.56 139 ALA A N 1
ATOM 1077 C CA . ALA A 1 139 ? -4.182 -5.837 -1.277 1.00 95.56 139 ALA A CA 1
ATOM 1078 C C . ALA A 1 139 ? -4.672 -6.380 0.074 1.00 95.56 139 ALA A C 1
ATOM 1080 O O . ALA A 1 139 ? -5.531 -7.266 0.137 1.00 95.56 139 ALA A O 1
ATOM 1081 N N . ARG A 1 140 ? -4.155 -5.819 1.164 1.00 96.44 140 ARG A N 1
ATOM 1082 C CA . ARG A 1 140 ? -4.578 -6.121 2.532 1.00 96.44 140 ARG A CA 1
ATOM 1083 C C . ARG A 1 140 ? -6.064 -5.784 2.705 1.00 96.44 140 ARG A C 1
ATOM 1085 O O . ARG A 1 140 ? -6.488 -4.683 2.342 1.00 96.44 140 ARG A O 1
ATOM 1092 N N . PRO A 1 141 ? -6.872 -6.695 3.271 1.00 95.81 141 PRO A N 1
ATOM 1093 C CA . PRO A 1 141 ? -8.286 -6.433 3.499 1.00 95.81 141 PRO A CA 1
ATOM 1094 C C . PRO A 1 141 ? -8.489 -5.349 4.566 1.00 95.81 141 PRO A C 1
ATOM 1096 O O . PRO A 1 141 ? -7.711 -5.221 5.507 1.00 95.81 141 PRO A O 1
ATOM 1099 N N . THR A 1 142 ? -9.563 -4.573 4.455 1.00 94.50 142 THR A N 1
ATOM 1100 C CA . THR A 1 142 ? -9.962 -3.585 5.470 1.00 94.50 142 THR A CA 1
ATOM 1101 C C . THR A 1 142 ? -11.000 -4.181 6.416 1.00 94.50 142 THR A C 1
ATOM 1103 O O . THR A 1 142 ? -11.978 -4.775 5.951 1.00 94.50 142 THR A O 1
ATOM 1106 N N . LEU A 1 143 ? -10.833 -3.983 7.725 1.00 94.00 143 LEU A N 1
ATOM 1107 C CA . LEU A 1 143 ? -11.855 -4.342 8.710 1.00 94.00 143 LEU A CA 1
ATOM 1108 C C . LEU A 1 143 ? -13.077 -3.430 8.586 1.00 94.00 143 LEU A C 1
ATOM 1110 O O . LEU A 1 143 ? -12.954 -2.229 8.356 1.00 94.00 143 LEU A O 1
ATOM 1114 N N . ARG A 1 144 ? -14.268 -4.009 8.745 1.00 91.94 144 ARG A N 1
ATOM 1115 C CA . ARG A 1 144 ? -15.532 -3.267 8.766 1.00 91.94 144 ARG A CA 1
ATOM 1116 C C . ARG A 1 144 ? -15.942 -3.023 10.208 1.00 91.94 144 ARG A C 1
ATOM 1118 O O . ARG A 1 144 ? -16.746 -3.769 10.751 1.00 91.94 144 ARG A O 1
ATOM 1125 N N . VAL A 1 145 ? -15.375 -1.987 10.808 1.00 94.56 145 VAL A N 1
ATOM 1126 C CA . VAL A 1 145 ? -15.731 -1.541 12.158 1.00 94.56 145 VAL A CA 1
ATOM 1127 C C . VAL A 1 145 ? -16.379 -0.156 12.087 1.00 94.56 145 VAL A C 1
ATOM 1129 O O . VAL A 1 145 ? -16.051 0.618 11.184 1.00 94.56 145 VAL A O 1
ATOM 1132 N N . PRO A 1 146 ? -17.335 0.162 12.974 1.00 94.62 146 PRO A N 1
ATOM 1133 C CA . PRO A 1 146 ? -17.910 1.500 13.032 1.00 94.62 146 PRO A CA 1
ATOM 1134 C C . PRO A 1 146 ? -16.845 2.524 13.444 1.00 94.62 146 PRO A C 1
ATOM 1136 O O . PRO A 1 146 ? -16.044 2.266 14.337 1.00 94.62 146 PRO A O 1
ATOM 1139 N N . GLU A 1 147 ? -16.854 3.712 12.839 1.00 94.88 147 GLU A N 1
ATOM 1140 C CA . GLU A 1 147 ? -15.935 4.794 13.236 1.00 94.88 147 GLU A CA 1
ATOM 1141 C C . GLU A 1 147 ? -16.238 5.296 14.653 1.00 94.88 147 GLU A C 1
ATOM 1143 O O . GLU A 1 147 ? -15.342 5.664 15.412 1.00 94.88 147 GLU A O 1
ATOM 1148 N N . THR A 1 148 ? -17.522 5.333 15.020 1.00 96.25 148 THR A N 1
ATOM 1149 C CA . THR A 1 148 ? -17.984 5.771 16.336 1.00 96.25 148 THR A CA 1
ATOM 1150 C C . THR A 1 148 ? -19.134 4.903 16.823 1.00 96.25 148 THR A C 1
ATOM 1152 O O . THR A 1 148 ? -20.051 4.584 16.067 1.00 96.25 148 THR A O 1
ATOM 1155 N N . VAL A 1 149 ? -19.083 4.563 18.104 1.00 96.31 149 VAL A N 1
ATOM 1156 C CA . VAL A 1 149 ? -20.111 3.850 18.857 1.00 96.31 149 VAL A CA 1
ATOM 1157 C C . VAL A 1 149 ? -20.504 4.726 20.040 1.00 96.31 149 VAL A C 1
ATOM 1159 O O . VAL A 1 149 ? -19.636 5.250 20.735 1.00 96.31 149 VAL A O 1
ATOM 1162 N N . GLU A 1 150 ? -21.801 4.887 20.282 1.00 96.44 150 GLU A N 1
ATOM 1163 C CA . GLU A 1 150 ? -22.305 5.536 21.493 1.00 96.44 150 GLU A CA 1
ATOM 1164 C C . GLU A 1 150 ? -22.995 4.497 22.378 1.00 96.44 150 GLU A C 1
ATOM 1166 O O . GLU A 1 150 ? -23.799 3.715 21.875 1.00 96.44 150 GLU A O 1
ATOM 1171 N N . ILE A 1 151 ? -22.679 4.509 23.675 1.00 96.00 151 ILE A N 1
ATOM 1172 C CA . ILE A 1 151 ? -23.313 3.665 24.700 1.00 96.00 151 ILE A CA 1
ATOM 1173 C C . ILE A 1 151 ? -23.709 4.510 25.912 1.00 96.00 151 ILE A C 1
ATOM 1175 O O . ILE A 1 151 ? -23.132 5.574 26.169 1.00 96.00 151 ILE A O 1
ATOM 1179 N N . VAL A 1 152 ? -24.681 4.041 26.683 1.00 95.75 152 VAL A N 1
ATOM 1180 C CA . VAL A 1 152 ? -25.003 4.576 28.005 1.00 95.75 152 VAL A CA 1
ATOM 1181 C C . VAL A 1 152 ? -24.001 4.035 29.022 1.00 95.75 152 VAL A C 1
ATOM 1183 O O . VAL A 1 152 ? -23.733 2.843 29.100 1.00 95.75 152 VAL A O 1
ATOM 1186 N N . ALA A 1 153 ? -23.443 4.931 29.829 1.00 95.00 153 ALA A N 1
ATOM 1187 C CA . ALA A 1 153 ? -22.518 4.603 30.903 1.00 95.00 153 ALA A CA 1
ATOM 1188 C C . ALA A 1 153 ? -23.266 4.099 32.155 1.00 95.00 153 ALA A C 1
ATOM 1190 O O . ALA A 1 153 ? -23.223 4.740 33.206 1.00 95.00 153 ALA A O 1
ATOM 1191 N N . ASP A 1 154 ? -24.022 3.007 32.030 1.00 92.94 154 ASP A N 1
ATOM 1192 C CA . ASP A 1 154 ? -24.779 2.373 33.122 1.00 92.94 154 ASP A CA 1
ATOM 1193 C C . ASP A 1 154 ? -24.291 0.953 33.468 1.00 92.94 154 ASP A C 1
ATOM 1195 O O . ASP A 1 154 ? -24.830 0.314 34.375 1.00 92.94 154 ASP A O 1
ATOM 1199 N N . GLY A 1 155 ? -23.262 0.468 32.767 1.00 91.69 155 GLY A N 1
ATOM 1200 C CA . GLY A 1 155 ? -22.716 -0.880 32.910 1.00 91.69 155 GLY A CA 1
ATOM 1201 C C . GLY A 1 155 ? -23.611 -1.995 32.356 1.00 91.69 155 GLY A C 1
ATOM 1202 O O . GLY A 1 155 ? -23.294 -3.165 32.566 1.00 91.69 155 GLY A O 1
ATOM 1203 N N . ALA A 1 156 ? -24.719 -1.661 31.687 1.00 91.88 156 ALA A N 1
ATOM 1204 C CA . ALA A 1 156 ? -25.676 -2.612 31.126 1.00 91.88 156 ALA A CA 1
ATOM 1205 C C . ALA A 1 156 ? -25.904 -2.417 29.621 1.00 91.88 156 ALA A C 1
ATOM 1207 O O . ALA A 1 156 ? -26.183 -3.399 28.933 1.00 91.88 156 ALA A O 1
ATOM 1208 N N . ASP A 1 157 ? -25.795 -1.187 29.112 1.00 93.69 157 ASP A N 1
ATOM 1209 C CA . ASP A 1 157 ? -25.833 -0.920 27.679 1.00 93.69 157 ASP A CA 1
ATOM 1210 C C . ASP A 1 157 ? -24.574 -1.480 27.009 1.00 93.69 157 ASP A C 1
ATOM 1212 O O . ASP A 1 157 ? -23.438 -1.136 27.355 1.00 93.69 157 ASP A O 1
ATOM 1216 N N . GLU A 1 158 ? -24.797 -2.390 26.067 1.00 94.88 158 GLU A N 1
ATOM 1217 C CA . GLU A 1 158 ? -23.757 -3.161 25.404 1.00 94.88 158 GLU A CA 1
ATOM 1218 C C . GLU A 1 158 ? -23.839 -2.938 23.898 1.00 94.88 158 GLU A C 1
ATOM 1220 O O . GLU A 1 158 ? -24.891 -3.097 23.272 1.00 94.88 158 GLU A O 1
ATOM 1225 N N . HIS A 1 159 ? -22.696 -2.618 23.300 1.00 96.00 159 HIS A N 1
ATOM 1226 C CA . HIS A 1 159 ? -22.533 -2.625 21.857 1.00 96.00 159 HIS A CA 1
ATOM 1227 C C . HIS A 1 159 ? -21.601 -3.756 21.438 1.00 96.00 159 HIS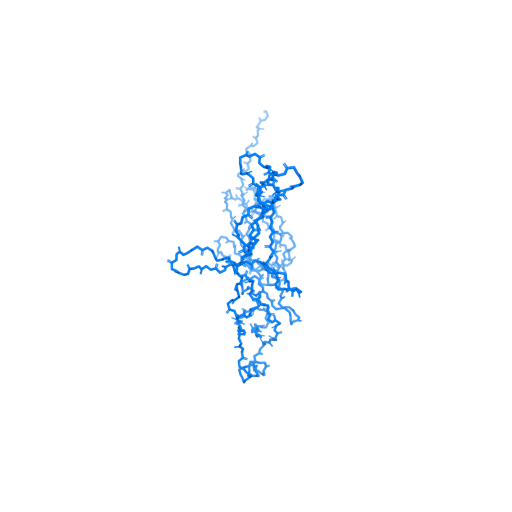 A C 1
ATOM 1229 O O . HIS A 1 159 ? -20.513 -3.907 21.992 1.00 96.00 159 HIS A O 1
ATOM 1235 N N . VAL A 1 160 ? -22.004 -4.523 20.425 1.00 96.25 160 VAL A N 1
ATOM 1236 C CA . VAL A 1 160 ? -21.217 -5.642 19.901 1.00 96.25 160 VAL A CA 1
ATOM 1237 C C . VAL A 1 160 ? -20.685 -5.291 18.518 1.00 96.25 160 VAL A C 1
ATOM 1239 O O . VAL A 1 160 ? -21.450 -5.039 17.589 1.00 96.25 160 VAL A O 1
ATOM 1242 N N . ILE A 1 161 ? -19.362 -5.303 18.378 1.00 94.69 161 ILE A N 1
ATOM 1243 C CA . ILE A 1 161 ? -18.680 -5.231 17.085 1.00 94.69 161 ILE A CA 1
ATOM 1244 C C . ILE A 1 161 ? -18.498 -6.663 16.586 1.00 94.69 161 ILE A C 1
ATOM 1246 O O . ILE A 1 161 ? -17.767 -7.441 17.194 1.00 94.69 161 ILE A O 1
ATOM 1250 N N . GLU A 1 162 ? -19.162 -7.014 15.487 1.00 94.75 162 GLU A N 1
ATOM 1251 C CA . GLU A 1 162 ? -19.118 -8.348 14.875 1.00 94.75 162 GLU A CA 1
ATOM 1252 C C . GLU A 1 162 ? -18.224 -8.389 13.626 1.00 94.75 162 GLU A C 1
ATOM 1254 O O . GLU A 1 162 ? -17.895 -7.362 13.031 1.00 94.75 162 GLU A O 1
ATOM 1259 N N . GLY A 1 163 ? -17.875 -9.600 13.181 1.00 91.62 163 GLY A N 1
ATOM 1260 C CA . GLY A 1 163 ? -17.120 -9.808 11.941 1.00 91.62 163 GLY A CA 1
ATOM 1261 C C . GLY A 1 163 ? -15.632 -9.491 12.072 1.00 91.62 163 GLY A C 1
ATOM 1262 O O . GLY A 1 163 ? -14.963 -9.241 11.066 1.00 91.62 163 GLY A O 1
ATOM 1263 N N . LEU A 1 164 ? -15.120 -9.499 13.303 1.00 95.06 164 LEU A N 1
ATOM 1264 C CA . LEU A 1 164 ? -13.695 -9.407 13.570 1.00 95.06 164 LEU A CA 1
ATOM 1265 C C . LEU A 1 164 ? -13.015 -10.743 13.218 1.00 95.06 164 LEU A C 1
ATOM 1267 O O . LEU A 1 164 ? -13.648 -11.801 13.283 1.00 95.06 164 LEU A O 1
ATOM 1271 N N . PRO A 1 165 ? -11.727 -10.725 12.845 1.00 94.56 165 PRO A N 1
ATOM 1272 C CA . PRO A 1 165 ? -10.930 -11.939 12.726 1.00 94.56 165 PRO A CA 1
ATOM 1273 C C . PRO A 1 165 ? -10.886 -12.708 14.055 1.00 94.56 165 PRO A C 1
ATOM 1275 O O . PRO A 1 165 ? -11.066 -12.124 15.122 1.00 94.56 165 PRO A O 1
ATOM 1278 N N . ASP A 1 166 ? -10.621 -14.011 13.997 1.00 93.56 166 ASP A N 1
ATOM 1279 C CA . ASP A 1 166 ? -10.482 -14.850 15.189 1.00 93.56 166 ASP A CA 1
ATOM 1280 C C . ASP A 1 166 ? -9.161 -15.644 15.129 1.00 93.56 166 ASP A C 1
ATOM 1282 O O . ASP A 1 166 ? -9.035 -16.527 14.271 1.00 93.56 166 ASP A O 1
ATOM 1286 N N . PRO A 1 167 ? -8.164 -15.337 15.984 1.00 94.12 167 PRO A N 1
ATOM 1287 C CA . PRO A 1 167 ? -8.132 -14.227 16.947 1.00 94.12 167 PRO A CA 1
ATOM 1288 C C . PRO A 1 167 ? -7.925 -12.857 16.268 1.00 94.12 167 PRO A C 1
ATOM 1290 O O . PRO A 1 167 ? -7.406 -12.771 15.151 1.00 94.12 167 PRO A O 1
ATOM 1293 N N . CYS A 1 168 ? -8.293 -11.776 16.959 1.00 95.44 168 CYS A N 1
ATOM 1294 C CA . CYS A 1 168 ? -8.009 -10.398 16.557 1.00 95.44 168 CYS A CA 1
ATOM 1295 C C . CYS A 1 168 ? -7.258 -9.659 17.665 1.00 95.44 168 CYS A C 1
ATOM 1297 O O . CYS A 1 168 ? -7.775 -9.485 18.766 1.00 95.44 168 CYS A O 1
ATOM 1299 N N . GLN A 1 169 ? -6.059 -9.170 17.356 1.00 96.06 169 GLN A N 1
ATOM 1300 C CA . GLN A 1 169 ? -5.320 -8.278 18.246 1.00 96.06 169 GLN A CA 1
ATOM 1301 C C . GLN A 1 169 ? -5.907 -6.862 18.198 1.00 96.06 169 GLN A C 1
ATOM 1303 O O . GLN A 1 169 ? -6.165 -6.312 17.121 1.00 96.06 169 GLN A O 1
ATOM 1308 N N . ALA A 1 170 ? -6.116 -6.268 19.367 1.00 95.94 170 ALA A N 1
ATOM 1309 C CA . ALA A 1 170 ? -6.588 -4.903 19.523 1.00 95.94 170 ALA A CA 1
ATOM 1310 C C . ALA A 1 170 ? -5.820 -4.173 20.632 1.00 95.94 170 ALA A C 1
ATOM 1312 O O . ALA A 1 170 ? -5.200 -4.787 21.495 1.00 95.94 170 ALA A O 1
ATOM 1313 N N . LEU A 1 171 ? -5.871 -2.846 20.608 1.00 96.31 171 LEU A N 1
ATOM 1314 C CA . LEU A 1 171 ? -5.384 -1.970 21.659 1.00 96.31 171 LEU A CA 1
ATOM 1315 C C . LEU A 1 171 ? -6.552 -1.125 22.159 1.00 96.31 171 LEU A C 1
ATOM 1317 O O . LEU A 1 171 ? -7.140 -0.380 21.375 1.00 96.31 171 LEU A O 1
ATOM 1321 N N . VAL A 1 172 ? -6.873 -1.223 23.445 1.00 93.94 172 VAL A N 1
ATOM 1322 C CA . VAL A 1 172 ? -7.891 -0.395 24.109 1.00 93.94 172 VAL A CA 1
ATOM 1323 C C . VAL A 1 172 ? -7.161 0.663 24.922 1.00 93.94 172 VAL A C 1
ATOM 1325 O O . VAL A 1 172 ? -6.431 0.330 25.850 1.00 93.94 172 VAL A O 1
ATOM 1328 N N . ASP A 1 173 ? -7.272 1.930 24.523 1.00 92.00 173 ASP A N 1
ATOM 1329 C CA . ASP A 1 173 ? -6.520 3.053 25.111 1.00 92.00 173 ASP A CA 1
ATOM 1330 C C . ASP A 1 173 ? -4.997 2.799 25.209 1.00 92.00 173 ASP A C 1
ATOM 1332 O O . ASP A 1 173 ? -4.299 3.308 26.088 1.00 92.00 173 ASP A O 1
ATOM 1336 N N . GLY A 1 174 ? -4.464 2.016 24.265 1.00 91.31 174 GLY A N 1
ATOM 1337 C CA . GLY A 1 174 ? -3.051 1.639 24.187 1.00 91.31 174 GLY A CA 1
ATOM 1338 C C . GLY A 1 174 ? -2.667 0.363 24.944 1.00 91.31 174 GLY A C 1
ATOM 1339 O O . GLY A 1 174 ? -1.514 -0.050 24.840 1.00 91.31 174 GLY A O 1
ATOM 1340 N N . GLU A 1 175 ? -3.590 -0.277 25.663 1.00 94.81 175 GLU A N 1
ATOM 1341 C CA . GLU A 1 175 ? -3.367 -1.580 26.298 1.00 94.81 175 GLU A CA 1
ATOM 1342 C C . GLU A 1 175 ? -3.735 -2.721 25.342 1.00 94.81 175 GLU A C 1
ATOM 1344 O O . GLU A 1 175 ? -4.827 -2.740 24.774 1.00 94.81 175 GLU A O 1
ATOM 1349 N N . GLU A 1 176 ? -2.811 -3.663 25.141 1.00 95.94 176 GLU A N 1
ATOM 1350 C CA . GLU A 1 176 ? -3.000 -4.803 24.239 1.00 95.94 176 GLU A CA 1
ATOM 1351 C C . GLU A 1 176 ? -4.047 -5.787 24.778 1.00 95.94 176 GLU A C 1
ATOM 1353 O O . GLU A 1 176 ? -4.027 -6.182 25.945 1.00 95.94 176 GLU A O 1
ATOM 1358 N N . MET A 1 177 ? -4.938 -6.225 23.893 1.00 94.69 177 MET A N 1
ATOM 1359 C CA . MET A 1 177 ? -5.991 -7.193 24.166 1.00 94.69 177 MET A CA 1
ATOM 1360 C C . MET A 1 177 ? -6.162 -8.133 22.971 1.00 94.69 177 MET A C 1
ATOM 1362 O O . MET A 1 177 ? -6.233 -7.699 21.823 1.00 94.69 177 MET A O 1
ATOM 1366 N N . GLU A 1 178 ? -6.303 -9.427 23.253 1.00 96.44 178 GLU A N 1
ATOM 1367 C CA . GLU A 1 178 ? -6.701 -10.420 22.258 1.00 96.44 178 GLU A CA 1
ATOM 1368 C C . GLU A 1 178 ? -8.216 -10.646 22.313 1.00 96.44 178 GLU A C 1
ATOM 1370 O O . GLU A 1 178 ? -8.781 -10.957 23.363 1.00 96.44 178 GLU A O 1
ATOM 1375 N N . ILE A 1 179 ? -8.868 -10.509 21.163 1.00 95.12 179 ILE A N 1
ATOM 1376 C CA . ILE A 1 179 ? -10.297 -10.742 20.974 1.00 95.12 179 ILE A CA 1
ATOM 1377 C C . ILE A 1 179 ? -10.461 -12.110 20.317 1.00 95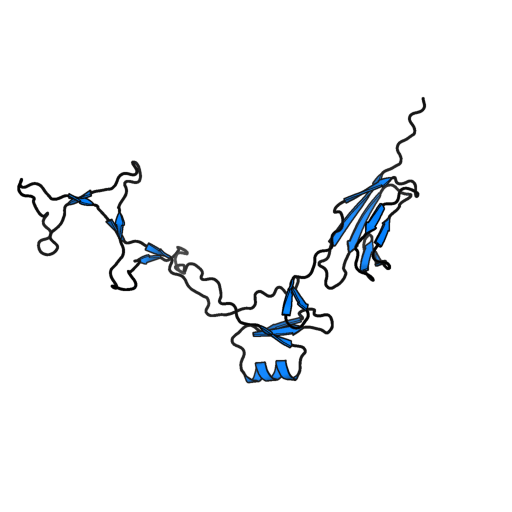.12 179 ILE A C 1
ATOM 1379 O O . ILE A 1 179 ? -9.875 -12.378 19.268 1.00 95.12 179 ILE A O 1
ATOM 1383 N N . THR A 1 180 ? -11.279 -12.969 20.922 1.00 95.19 180 THR A N 1
ATOM 1384 C CA . THR A 1 180 ? -11.576 -14.317 20.417 1.00 95.19 180 THR A CA 1
ATOM 1385 C C . THR A 1 180 ? -13.063 -14.457 20.110 1.00 95.19 180 THR A C 1
ATOM 1387 O O . THR A 1 180 ? -13.893 -13.738 20.665 1.00 95.19 180 THR A O 1
ATOM 1390 N N . GLY A 1 181 ? -13.418 -15.367 19.202 1.00 93.44 181 GLY A N 1
ATOM 1391 C CA . GLY A 1 181 ? -14.808 -15.602 18.796 1.00 93.44 181 GLY A CA 1
ATOM 1392 C C . GLY A 1 181 ? -15.351 -14.626 17.745 1.00 93.44 181 GLY A C 1
ATOM 1393 O O . GLY A 1 181 ? -16.538 -14.675 17.429 1.00 93.44 181 GLY A O 1
ATOM 1394 N N . GLY A 1 182 ? -14.501 -13.756 17.187 1.00 94.31 182 GLY A N 1
ATOM 1395 C CA . GLY A 1 182 ? -14.838 -12.873 16.063 1.00 94.31 182 GLY A CA 1
ATOM 1396 C C . GLY A 1 182 ? -15.782 -11.711 16.396 1.00 94.31 182 GLY A C 1
ATOM 1397 O O . GLY A 1 182 ? -16.328 -11.073 15.489 1.00 94.31 182 GLY A O 1
ATOM 1398 N N . SER A 1 183 ? -15.976 -11.417 17.682 1.00 95.12 183 SER A N 1
ATOM 1399 C CA . SER A 1 183 ? -16.812 -10.312 18.151 1.00 95.12 183 SER A CA 1
ATOM 1400 C C . SER A 1 183 ? -16.269 -9.685 19.431 1.00 95.12 183 SER A C 1
ATOM 1402 O O . SER A 1 183 ? -15.749 -10.398 20.288 1.00 95.12 183 SER A O 1
ATOM 1404 N N . LEU A 1 184 ? -16.454 -8.376 19.593 1.00 94.94 184 LEU A N 1
ATOM 1405 C CA . LEU A 1 184 ? -16.110 -7.632 20.805 1.00 94.94 184 LEU A CA 1
ATOM 1406 C C . LEU A 1 184 ? -17.358 -6.959 21.379 1.00 94.94 184 LEU A C 1
ATOM 1408 O O . LEU A 1 184 ? -17.943 -6.098 20.726 1.00 94.94 184 LEU A O 1
ATOM 1412 N N . ALA A 1 185 ? -17.731 -7.336 22.600 1.00 95.25 185 ALA A N 1
ATOM 1413 C CA . ALA A 1 185 ? -18.773 -6.671 23.375 1.00 95.25 185 ALA A CA 1
ATOM 1414 C C . ALA A 1 185 ? -18.168 -5.538 24.216 1.00 95.25 185 ALA A C 1
ATOM 1416 O O . ALA A 1 185 ? -17.138 -5.724 24.867 1.00 95.25 185 ALA A O 1
ATOM 1417 N N . ILE A 1 186 ? -18.798 -4.365 24.183 1.00 94.75 186 ILE A N 1
ATOM 1418 C CA . ILE A 1 186 ? -18.314 -3.142 24.824 1.00 94.75 186 ILE A CA 1
ATOM 1419 C C . ILE A 1 186 ? -19.427 -2.570 25.695 1.00 94.75 186 ILE A C 1
ATOM 1421 O O . ILE A 1 186 ? -20.511 -2.266 25.201 1.00 94.75 186 ILE A O 1
ATOM 1425 N N . SER A 1 187 ? -19.120 -2.359 26.970 1.00 95.44 187 SER A N 1
ATOM 1426 C CA . SER A 1 187 ? -19.979 -1.699 27.954 1.00 95.44 187 SER A CA 1
ATOM 1427 C C . SER A 1 187 ? -19.112 -0.873 28.904 1.00 95.44 187 SER A C 1
ATOM 1429 O O . SER A 1 187 ? -17.962 -1.243 29.153 1.00 95.44 187 SER A O 1
ATOM 1431 N N . SER A 1 188 ? -19.649 0.202 29.479 1.00 94.88 188 SER A N 1
ATOM 1432 C CA . SER A 1 188 ? -18.957 0.986 30.509 1.00 94.88 188 SER A CA 1
ATOM 1433 C C . SER A 1 188 ? -19.932 1.461 31.583 1.00 94.88 188 SER A C 1
ATOM 1435 O O . SER A 1 188 ? -21.094 1.732 31.298 1.00 94.88 188 SER A O 1
ATOM 1437 N N . ASP A 1 189 ? -19.461 1.574 32.822 1.00 95.25 189 ASP A N 1
ATOM 1438 C CA . ASP A 1 189 ? -20.162 2.193 33.953 1.00 95.25 189 ASP A CA 1
ATOM 1439 C C . ASP A 1 189 ? -19.720 3.650 34.194 1.00 95.25 189 ASP A C 1
ATOM 1441 O O . ASP A 1 189 ? -20.258 4.342 35.062 1.00 95.25 189 ASP A O 1
ATOM 1445 N N . MET A 1 190 ? -18.743 4.135 33.420 1.00 94.75 190 MET A N 1
ATOM 1446 C CA . MET A 1 190 ? -18.170 5.470 33.547 1.00 94.75 190 MET A CA 1
ATOM 1447 C C . MET A 1 190 ? -18.329 6.273 32.250 1.00 94.75 190 MET A C 1
ATOM 1449 O O . MET A 1 190 ? -17.945 5.802 31.178 1.00 94.75 190 MET A O 1
ATOM 1453 N N . PRO A 1 191 ? -18.840 7.517 32.320 1.00 95.75 191 PRO A N 1
ATOM 1454 C CA . PRO A 1 191 ? -18.869 8.402 31.164 1.00 95.75 191 PRO A CA 1
ATOM 1455 C C . PRO A 1 191 ? -17.448 8.787 30.742 1.00 95.75 191 PRO A C 1
ATOM 1457 O O . PRO A 1 191 ? -16.741 9.476 31.482 1.00 95.75 191 PRO A O 1
ATOM 1460 N N . ALA A 1 192 ? -17.033 8.347 29.560 1.00 95.62 192 ALA A N 1
ATOM 1461 C CA . ALA A 1 192 ? -15.698 8.563 29.017 1.00 95.62 192 ALA A CA 1
ATOM 1462 C C . ALA A 1 192 ? -15.678 8.321 27.500 1.00 95.62 192 ALA A C 1
ATOM 1464 O O . ALA A 1 192 ? -16.641 7.823 26.913 1.00 95.62 192 ALA A O 1
ATOM 1465 N N . GLU A 1 193 ? -14.567 8.693 26.870 1.00 96.38 193 GLU A N 1
ATOM 1466 C CA . GLU A 1 193 ? -14.259 8.312 25.496 1.00 96.38 193 GLU A CA 1
ATOM 1467 C C . GLU A 1 193 ? -13.141 7.272 25.519 1.00 96.38 193 GLU A C 1
ATOM 1469 O O . GLU A 1 193 ? -12.126 7.496 26.176 1.00 96.38 193 GLU A O 1
ATOM 1474 N N . TYR A 1 194 ? -13.327 6.179 24.785 1.00 94.75 194 TYR A N 1
ATOM 1475 C CA . TYR A 1 194 ? -12.341 5.114 24.620 1.00 94.75 194 TYR A CA 1
ATOM 1476 C C . TYR A 1 194 ? -11.965 4.997 23.146 1.00 94.75 194 TYR A C 1
ATOM 1478 O O . TYR A 1 194 ? -12.811 5.193 22.264 1.00 94.75 194 TYR A O 1
ATOM 1486 N N . VAL A 1 195 ? -10.711 4.656 22.867 1.00 96.88 195 VAL A N 1
ATOM 1487 C CA . VAL A 1 195 ? -10.240 4.365 21.510 1.00 96.88 195 VAL A CA 1
ATOM 1488 C C . VAL A 1 195 ? -9.817 2.910 21.436 1.00 96.88 195 VAL A C 1
ATOM 1490 O O . VAL A 1 195 ? -8.918 2.471 22.151 1.00 96.88 195 VAL A O 1
ATOM 1493 N N . ILE A 1 196 ? -10.463 2.169 20.539 1.00 96.69 196 ILE A N 1
ATOM 1494 C CA . ILE A 1 196 ? -10.134 0.777 20.254 1.00 96.69 196 ILE A CA 1
ATOM 1495 C C . ILE A 1 196 ? -9.478 0.732 18.881 1.00 96.69 196 ILE A C 1
ATOM 1497 O O . ILE A 1 196 ? -10.108 1.060 17.875 1.00 96.69 196 ILE A O 1
ATOM 1501 N N . ARG A 1 197 ? -8.213 0.321 18.833 1.00 97.31 197 ARG A N 1
ATOM 1502 C CA . ARG A 1 197 ? -7.470 0.098 17.593 1.00 97.31 197 ARG A CA 1
ATOM 1503 C C . ARG A 1 197 ? -7.336 -1.394 17.337 1.00 97.31 197 ARG A C 1
ATOM 1505 O O . ARG A 1 197 ? -6.723 -2.093 18.126 1.00 97.31 197 ARG A O 1
ATOM 1512 N N . PHE A 1 198 ? -7.838 -1.873 16.212 1.00 96.44 198 PHE A N 1
ATOM 1513 C CA . PHE A 1 198 ? -7.655 -3.244 15.745 1.00 96.44 198 PHE A CA 1
ATOM 1514 C C . PHE A 1 198 ? -6.385 -3.320 14.892 1.00 96.44 198 PHE A C 1
ATOM 1516 O O . PHE A 1 198 ? -6.259 -2.587 13.909 1.00 96.44 198 PHE A O 1
ATOM 1523 N N . ASP A 1 199 ? -5.444 -4.193 15.256 1.00 94.44 199 ASP A N 1
ATOM 1524 C CA . ASP A 1 199 ? -4.161 -4.368 14.560 1.00 94.44 199 ASP A CA 1
ATOM 1525 C C . ASP A 1 199 ? -3.886 -5.857 14.307 1.00 94.44 199 ASP A C 1
ATOM 1527 O O . ASP A 1 199 ? -2.998 -6.479 14.888 1.00 94.44 199 ASP A O 1
ATOM 1531 N N . GLN A 1 200 ? -4.714 -6.453 13.446 1.00 94.31 200 GLN A N 1
ATOM 1532 C CA . GLN A 1 200 ? -4.648 -7.872 13.116 1.00 94.31 200 GLN A CA 1
ATOM 1533 C C . GLN A 1 200 ? -4.156 -8.079 11.685 1.00 94.31 200 GLN A C 1
ATOM 1535 O O . GLN A 1 200 ? -4.862 -7.792 10.722 1.00 94.31 200 GLN A O 1
ATOM 1540 N N . TRP A 1 201 ? -2.973 -8.668 11.520 1.00 93.94 201 TRP A N 1
ATOM 1541 C CA . TRP A 1 201 ? -2.495 -9.097 10.203 1.00 93.94 201 TRP A CA 1
ATOM 1542 C C . TRP A 1 201 ? -3.386 -10.219 9.623 1.00 93.94 201 TRP A C 1
ATOM 1544 O O . TRP A 1 201 ? -3.799 -11.094 10.389 1.00 93.94 201 TRP A O 1
ATOM 1554 N N . PRO A 1 202 ? -3.693 -10.241 8.307 1.00 95.31 202 PRO A N 1
ATOM 1555 C CA . PRO A 1 202 ? -3.235 -9.344 7.235 1.00 95.31 202 PRO A CA 1
ATOM 1556 C C . PRO A 1 202 ? -4.068 -8.069 7.057 1.00 95.31 202 PRO A C 1
ATOM 1558 O O . PRO A 1 202 ? -3.796 -7.283 6.151 1.00 95.31 202 PRO A O 1
ATOM 1561 N N . PHE A 1 203 ? -5.075 -7.830 7.893 1.00 95.62 203 PHE A N 1
ATOM 1562 C CA . PHE A 1 203 ? -5.964 -6.685 7.739 1.00 95.62 203 PHE A CA 1
ATOM 1563 C C . PHE A 1 203 ? -5.243 -5.362 7.967 1.00 95.62 203 PHE A C 1
ATOM 1565 O O . PHE A 1 203 ? -4.303 -5.275 8.755 1.00 95.62 203 PHE A O 1
ATOM 1572 N N . MET A 1 204 ? -5.686 -4.321 7.269 1.00 95.75 204 MET A N 1
ATOM 1573 C CA . MET A 1 204 ? -5.281 -2.949 7.558 1.00 95.75 204 MET A CA 1
ATOM 1574 C C . MET A 1 204 ? -5.723 -2.565 8.978 1.00 95.75 204 MET A C 1
ATOM 1576 O O . MET A 1 204 ? -6.841 -2.929 9.360 1.00 95.75 204 MET A O 1
ATOM 1580 N N . PRO A 1 205 ? -4.898 -1.817 9.738 1.00 95.06 205 PRO A N 1
ATOM 1581 C CA . PRO A 1 205 ? -5.312 -1.305 11.035 1.00 95.06 205 PRO A CA 1
ATOM 1582 C C . PRO A 1 205 ? -6.601 -0.493 10.915 1.00 95.06 205 PRO A C 1
ATOM 1584 O O . PRO A 1 205 ? -6.778 0.257 9.951 1.00 95.06 205 PRO A O 1
ATOM 1587 N N . ALA A 1 206 ? -7.489 -0.644 11.889 1.00 95.81 206 ALA A N 1
ATOM 1588 C CA . ALA A 1 206 ? -8.752 0.078 11.951 1.00 95.81 206 ALA A CA 1
ATOM 1589 C C . ALA A 1 206 ? -8.982 0.612 13.363 1.00 95.81 206 ALA A C 1
ATOM 1591 O O . ALA A 1 20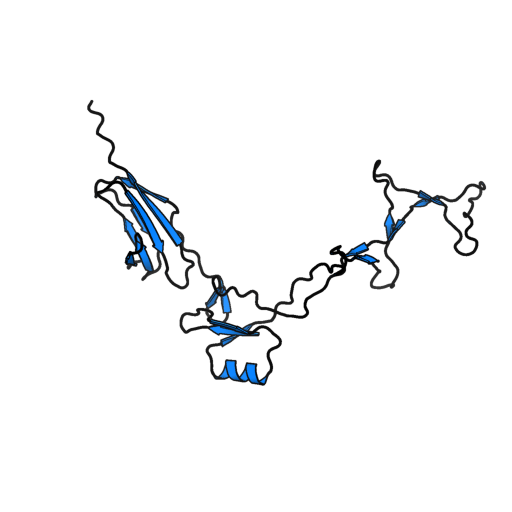6 ? -8.468 0.053 14.329 1.00 95.81 206 ALA A O 1
ATOM 1592 N N . GLU A 1 207 ? -9.754 1.685 13.489 1.00 96.69 207 GLU A N 1
ATOM 1593 C CA . GLU A 1 207 ? -10.014 2.335 14.771 1.00 96.69 207 GLU A CA 1
ATOM 1594 C C . GLU A 1 207 ? -11.510 2.589 14.949 1.00 96.69 207 GLU A C 1
ATOM 1596 O O . GLU A 1 207 ? -12.208 2.967 14.007 1.00 96.69 207 GLU A O 1
ATOM 1601 N N . THR A 1 208 ? -11.983 2.396 16.177 1.00 97.00 208 THR A N 1
ATOM 1602 C CA . THR A 1 208 ? -13.342 2.708 16.612 1.00 97.00 208 THR A CA 1
ATOM 1603 C C . THR A 1 208 ? -13.273 3.569 17.862 1.00 97.00 208 THR A C 1
ATOM 1605 O O . THR A 1 208 ? -12.633 3.205 18.852 1.00 97.00 208 THR A O 1
ATOM 1608 N N . LYS A 1 209 ? -13.974 4.703 17.838 1.00 97.44 209 LYS A N 1
ATOM 1609 C CA . LYS A 1 209 ? -14.177 5.548 19.013 1.00 97.44 209 LYS A CA 1
ATOM 1610 C C . LYS A 1 209 ? -15.446 5.126 19.749 1.00 97.44 209 LYS A C 1
ATOM 1612 O O . LYS A 1 209 ? -16.516 5.086 19.150 1.00 97.44 209 LYS A O 1
ATOM 1617 N N . VAL A 1 210 ? -15.360 4.875 21.049 1.00 96.88 210 VAL A N 1
ATOM 1618 C CA . VAL A 1 210 ? -16.523 4.586 21.899 1.00 96.88 210 VAL A CA 1
ATOM 1619 C C . VAL A 1 210 ? -16.788 5.788 22.793 1.00 96.88 210 VAL A C 1
ATOM 1621 O O . VAL A 1 210 ? -15.902 6.228 23.519 1.00 96.88 210 VAL A O 1
ATOM 1624 N N . ILE A 1 211 ? -18.001 6.330 22.744 1.00 97.12 211 ILE A N 1
ATOM 1625 C CA . ILE A 1 211 ? -18.443 7.458 23.566 1.00 97.12 211 ILE A CA 1
ATOM 1626 C C . ILE A 1 211 ? -19.474 6.933 24.564 1.00 97.12 211 ILE A C 1
ATOM 1628 O O . ILE A 1 211 ? -20.637 6.724 24.219 1.00 97.12 211 ILE A O 1
ATOM 1632 N N . ALA A 1 212 ? -19.050 6.739 25.809 1.00 96.25 212 ALA A N 1
ATOM 1633 C CA . ALA A 1 212 ? -19.935 6.375 26.904 1.00 96.25 212 ALA A CA 1
ATOM 1634 C C . ALA A 1 212 ? -20.547 7.649 27.508 1.00 96.25 212 ALA A C 1
ATOM 1636 O O . ALA A 1 212 ? -19.847 8.491 28.078 1.00 96.25 212 ALA A O 1
ATOM 1637 N N . ARG A 1 213 ? -21.862 7.832 27.359 1.00 95.88 213 ARG A N 1
ATOM 1638 C CA . ARG A 1 213 ? -22.586 9.013 27.851 1.00 95.88 213 ARG A CA 1
ATOM 1639 C C . ARG A 1 213 ? -23.210 8.736 29.209 1.00 95.88 213 ARG A C 1
ATOM 1641 O O . ARG A 1 213 ? -23.746 7.661 29.439 1.00 95.88 213 ARG A O 1
ATOM 1648 N N . ALA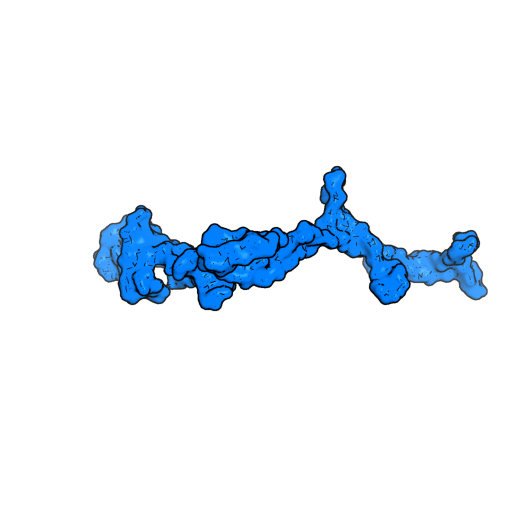 A 1 214 ? -23.207 9.733 30.091 1.00 93.06 214 ALA A N 1
ATOM 1649 C CA . ALA A 1 214 ? -23.915 9.620 31.362 1.00 93.06 214 ALA A CA 1
ATOM 1650 C C . ALA A 1 214 ? -25.406 9.293 31.132 1.00 93.06 214 ALA A C 1
ATOM 1652 O O . ALA A 1 214 ? -26.009 9.877 30.223 1.00 93.06 214 ALA A O 1
ATOM 1653 N N . PRO A 1 215 ? -26.009 8.405 31.944 1.00 87.69 215 PRO A N 1
ATOM 1654 C CA . PRO A 1 215 ? -27.435 8.131 31.857 1.00 87.69 215 PRO A CA 1
ATOM 1655 C C . PRO A 1 215 ? -28.224 9.424 32.072 1.00 87.69 215 PRO A C 1
ATOM 1657 O O . PRO A 1 215 ? -27.905 10.221 32.961 1.00 87.69 215 PRO A O 1
ATOM 1660 N N . GLN A 1 216 ? -29.242 9.662 31.239 1.00 81.31 216 GLN A N 1
ATOM 1661 C CA . GLN A 1 216 ? -30.093 10.833 31.429 1.00 81.31 216 GLN A CA 1
ATOM 1662 C C . GLN A 1 216 ? -30.833 10.704 32.767 1.00 81.31 216 GLN A C 1
ATOM 1664 O O . GLN A 1 216 ? -31.352 9.625 33.070 1.00 81.31 216 GLN A O 1
ATOM 1669 N N . PRO A 1 217 ? -30.887 11.771 33.585 1.00 73.44 217 PRO A N 1
ATOM 1670 C CA . PRO A 1 217 ? -31.712 11.754 34.780 1.00 73.44 217 PRO A CA 1
ATOM 1671 C C . PRO A 1 217 ? -33.165 11.508 34.360 1.00 73.44 217 PRO A C 1
ATOM 1673 O O . PRO A 1 217 ? -33.655 12.146 33.430 1.00 73.44 217 PRO A O 1
ATOM 1676 N N . LEU A 1 218 ? -33.835 10.566 35.029 1.00 67.62 218 LEU A N 1
ATOM 1677 C CA . LEU A 1 218 ? -35.270 10.342 34.858 1.00 67.62 218 LEU A CA 1
ATOM 1678 C C . LEU A 1 218 ? -35.990 11.684 35.048 1.00 67.62 218 LEU A C 1
ATOM 1680 O O . LEU A 1 218 ? -35.888 12.282 36.119 1.00 67.62 218 LEU A O 1
ATOM 1684 N N . GLU A 1 219 ? -36.693 12.165 34.020 1.00 59.69 219 GLU A N 1
ATOM 1685 C CA . GLU A 1 219 ? -37.642 13.264 34.192 1.00 59.69 219 GLU A CA 1
ATOM 1686 C C . GLU A 1 219 ? -38.716 12.774 35.175 1.00 59.69 219 GLU A C 1
ATOM 1688 O O . GLU A 1 219 ? -39.499 11.874 34.859 1.00 59.69 219 GLU A O 1
ATOM 1693 N N . GLU A 1 220 ? -38.692 13.286 36.410 1.00 55.38 220 GLU A N 1
ATOM 1694 C CA . GLU A 1 220 ? -39.737 12.991 37.391 1.00 55.38 220 GLU A CA 1
ATOM 1695 C C . GLU A 1 220 ? -41.084 13.542 36.870 1.00 55.38 220 GLU A C 1
ATOM 1697 O O . GLU A 1 220 ? -41.125 14.692 36.422 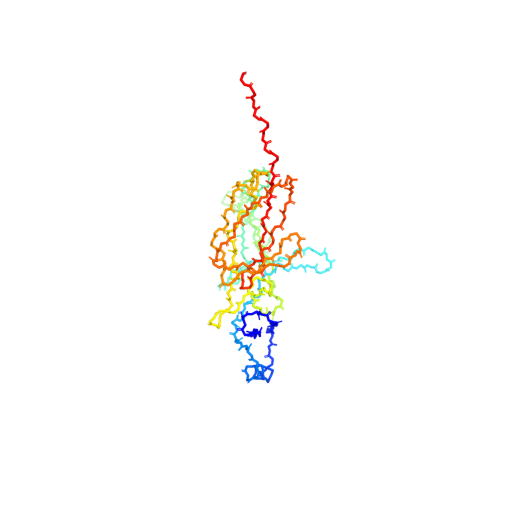1.00 55.38 220 GLU A O 1
ATOM 1702 N N . PRO A 1 221 ? -42.167 12.737 36.885 1.00 65.56 221 PRO A N 1
ATOM 1703 C CA . PRO A 1 221 ? -43.484 13.126 36.374 1.00 65.56 221 PRO A CA 1
ATOM 1704 C C . PRO A 1 221 ? -44.220 14.161 37.237 1.00 65.56 221 PRO A C 1
ATOM 1706 O O . PRO A 1 221 ? -44.025 14.179 38.475 1.00 65.56 221 PRO A O 1
#

Sequence (221 aa):
MIVEHDADGRILHVINDPVAEEVREFYLANRPCFEVAPTPWPLEQDIDHATGEPLFEQAVDPETGEVMFEPAIDPETGEQIFAPDIDEVTGEPRLGEDGEPIMLPAVRPVMVPVMISNGFDFAKVDLLRDYVLDGAVTARPTLRVPETVEIVADGADEHVIEGLPDPCQALVDGEEMEITGGSLAISSDMPAEYVIRFDQWPFMPAETKVIARAPQPLEEP

Foldseek 3Di:
DKFFADPLQQTDDDDWPPDDPVRVVVCVVPGRMDDDDWDFDDWDFDADPVPRHTDKDFDADPPPRHGDKDFDADPVPRHGDKDFDADPVPRHGDADPVRHTDIDGDIDTDIDGDTDTPPTTGDPADSQQWGDDPNDTDGAAADDFDQEAEFALCQPTKDKTAQADAFWWKAKQHRIDTRHPRMDIDHHNDQDKIKIWIDDPPHRIDIYIYGHDYDDPPPDD

pLDDT: mean 90.59, std 7.27, range [55.38, 97.44]